Protein AF-A0A0A6S6B2-F1 (afdb_monomer)

Secondary structure (DSSP, 8-state):
---EEE-TTT--EEEGGGSEE-----------S---TTTT-SS-------------------------EE-TTS-EE-GGGEESS-EEEEEEE--TTS-HHHHHHHHHHHHHT-TTEEEEE-GGGHHHHHHHHHHHHTS-BPPPP--S-EEEEEEEEESS-EEEEEEEEE--GGGTTGGGSHHHHHHHHSS-EEEEEEEEHHHHHHHTT-----TT---GGGG-S--HHHHHHHHHHTS-HHHHTT--EEEEEESGGGGTTT-THHHHHHH-S---HHHHHHHHHHHHHTT-HHHHHHHHHHTGGGEEEEE---TTTS--GGGEETTEEEEESS----TTTTHHHHHHHT-

Solvent-accessible surface area (backbone atoms only — not comparable to full-atom values): 20416 Å² total; per-residue (Å²): 133,87,55,35,34,48,31,91,87,66,58,44,78,42,42,61,91,73,34,58,78,59,78,70,74,80,81,80,67,79,82,85,72,92,76,67,93,76,75,80,80,81,74,100,67,92,76,82,84,84,85,89,88,87,82,91,68,88,75,73,78,77,72,87,71,85,64,60,37,34,41,95,85,75,44,79,40,58,82,58,32,53,50,93,52,60,71,33,31,42,35,44,41,45,42,61,89,20,40,58,70,57,48,52,46,52,20,55,53,56,45,56,69,40,92,67,35,41,72,45,75,44,62,75,46,49,72,60,51,52,56,50,41,39,34,32,66,71,65,20,26,70,60,79,77,58,85,54,80,44,69,37,44,34,28,50,45,38,93,87,51,89,48,51,27,37,34,40,36,44,50,22,33,79,46,56,75,67,43,68,44,63,73,61,40,50,49,72,59,64,50,62,46,35,40,36,40,28,36,40,26,59,55,41,31,48,60,62,73,41,83,74,68,31,59,84,55,85,61,73,82,75,66,71,87,60,61,73,48,60,57,52,51,59,54,59,74,72,46,62,81,82,61,54,83,76,27,40,39,33,39,32,30,27,26,29,55,72,41,26,89,88,40,54,65,44,56,58,48,21,73,42,85,84,71,52,72,66,57,50,51,52,51,51,50,53,40,38,68,39,70,39,42,66,43,52,55,48,44,52,74,74,37,46,95,34,49,50,81,46,28,18,38,19,47,67,68,40,35,42,73,87,39,30,30,91,92,42,66,59,23,41,73,55,70,59,68,47,45,30,49,46,49,60,57,30,62,74,69,74,101

Nearest PDB structures (foldseek):
  4cz2-assembly2_C  TM=7.327E-01  e=1.124E-03  Homo sapiens
  5we4-assembly1_z  TM=6.043E-01  e=1.967E-04  Escherichia coli
  4cz2-assembly4_B  TM=7.148E-01  e=1.268E-03  Homo sapiens
  3e5h-assembly1_A  TM=6.269E-01  e=5.804E-04  Homo sapiens
  7eey-assembly1_A-2  TM=3.008E-01  e=1.944E+00  Schizosaccharomyces pombe 972h-

Radius of gyration: 22.87 Å; Cα contacts (8 Å, |Δi|>4): 553; chains: 1; bounding box: 78×44×58 Å

Organism: NCBI:txid1003181

Sequence (351 aa):
MNDKYLCLNCWRISKVDDLFSVAQKPYWREPPGRQRLGDLYHDNEWRQILFGLAPRAPYQLAIQDSRNVECQCGKPMPPCAKLPNKLLAIRLIGPKNSGKTLFLITMLDSFNKLEEMALRRICNTNQHFDKFSSVLLRDRRRPAPTMTGESYVWEIMDAQRTHPVLAFHDIGGQIWEQMRHPKNLTNYLALPGHLILVLDGARIAHDLNLASQDAWDANPEERNNIDDLSILEHITENWEKADYNKTKLALVITKADILWNEYPLLQEVCASLSKTDEKQEDLKKLMRQSGRNALIIFAEQRFRDTYEIFATSSLGFCPEENDVNTDDPDKLERQPNPEGTLLPLQWLLNI

Mean predicted aligned error: 12.38 Å

InterPro domains:
  IPR027417 P-loop containing nucleoside triphosphate hydrolase [SSF52540] (87-273)

pLDDT: mean 72.43, std 19.69, range [20.52, 96.31]

Foldseek 3Di:
DFWWFADPVLRDIDTPVRWDQPPPPDPPPDDPDDDDPPPPPDDDDDDDDDDDDDDDDDPPPPDCPVGQTADPVRHTTDPLRTFPAAEAEEEEAEAALLCSLVLVLQLQVVQCPPPFKHWAFGPPLCVVNVVQSCCCFPVVFAGDFDPAWRKGWTFIDGPPDGAHIYIYIDDGNVCLVVPLPLVNLCSVQVGQYAYEYRGELVLLCVLLVADAAFLVPPDPPVRPDDDSQVSVCSNVVSHDPVRQQLYAYEYEHEQNVSCCVVPVLLVVLLADLDDDPVSQVVVLVSCVSSVNVVVVVCCCVRHNVRYTYGYKHCQSSGDHPQQADPVGSRGGPDRRNITNSNSVVCVRRVD

Structure (mmCIF, N/CA/C/O backbone):
data_AF-A0A0A6S6B2-F1
#
_entry.id   AF-A0A0A6S6B2-F1
#
loop_
_atom_site.group_PDB
_atom_site.id
_atom_site.type_symbol
_atom_site.label_atom_id
_atom_site.label_alt_id
_atom_site.label_comp_id
_atom_site.label_asym_id
_atom_site.label_entity_id
_atom_site.label_seq_id
_atom_site.pdbx_PDB_ins_code
_atom_site.Cartn_x
_atom_site.Cartn_y
_atom_site.Cartn_z
_atom_site.occupancy
_atom_site.B_iso_or_equiv
_atom_site.auth_seq_id
_atom_site.auth_comp_id
_atom_site.auth_asym_id
_atom_site.auth_atom_id
_atom_site.pdbx_PDB_model_num
ATOM 1 N N . MET A 1 1 ? -21.586 -4.960 30.684 1.00 48.75 1 MET A N 1
ATOM 2 C CA . MET A 1 1 ? -20.871 -5.220 29.415 1.00 48.75 1 MET A CA 1
ATOM 3 C C . MET A 1 1 ? -20.787 -3.896 28.677 1.00 48.75 1 MET A C 1
ATOM 5 O O . MET A 1 1 ? -21.829 -3.293 28.469 1.00 48.75 1 MET A O 1
ATOM 9 N N . ASN A 1 2 ? -19.584 -3.413 28.356 1.00 59.41 2 ASN A N 1
ATOM 10 C CA . ASN A 1 2 ? -19.399 -2.137 27.652 1.00 59.41 2 ASN A CA 1
ATOM 11 C C . ASN A 1 2 ? -19.395 -2.391 26.146 1.00 59.41 2 ASN A C 1
ATOM 13 O O . ASN A 1 2 ? -18.326 -2.451 25.535 1.00 59.41 2 ASN A O 1
ATOM 17 N N . ASP A 1 3 ? -20.578 -2.587 25.567 1.00 68.38 3 ASP A N 1
ATOM 18 C CA . ASP A 1 3 ? -20.691 -2.732 24.118 1.00 68.38 3 ASP A CA 1
ATOM 19 C C . ASP A 1 3 ? -20.201 -1.447 23.431 1.00 68.38 3 ASP A C 1
ATOM 21 O O . ASP A 1 3 ? -20.485 -0.328 23.874 1.00 68.38 3 ASP A O 1
ATOM 25 N N . LYS A 1 4 ? -19.429 -1.618 22.357 1.00 73.25 4 LYS A N 1
ATOM 26 C CA . LYS A 1 4 ? -18.900 -0.531 21.529 1.00 73.25 4 LYS A CA 1
ATOM 27 C C . LYS A 1 4 ? -19.516 -0.611 20.143 1.00 73.25 4 LYS A C 1
ATOM 29 O O . LYS A 1 4 ? -19.643 -1.705 19.600 1.00 73.25 4 LYS A O 1
ATOM 34 N N . TYR A 1 5 ? -19.837 0.537 19.566 1.00 74.69 5 TYR A N 1
ATOM 35 C CA . TYR A 1 5 ? -20.418 0.648 18.231 1.00 74.69 5 TYR A CA 1
ATOM 36 C C . TYR A 1 5 ? -19.574 1.580 17.367 1.00 74.69 5 TYR A C 1
ATOM 38 O O . TYR A 1 5 ? -19.119 2.615 17.854 1.00 74.69 5 TYR A O 1
ATOM 46 N N . LEU A 1 6 ? -19.371 1.221 16.099 1.00 74.69 6 LEU A N 1
ATOM 47 C CA . LEU A 1 6 ? -18.718 2.073 15.105 1.00 74.69 6 LEU A CA 1
ATOM 48 C C . LEU A 1 6 ? -19.764 2.778 14.239 1.00 74.69 6 LEU A C 1
ATOM 50 O O . LEU A 1 6 ? -20.513 2.134 13.507 1.00 74.69 6 LEU A O 1
ATOM 54 N N . CYS A 1 7 ? -19.782 4.108 14.251 1.00 74.31 7 CYS A N 1
ATOM 55 C CA . CYS A 1 7 ? -20.610 4.849 13.309 1.00 74.31 7 CYS A CA 1
ATOM 56 C C . CYS A 1 7 ? -19.930 4.925 11.940 1.00 74.31 7 CYS A C 1
ATOM 58 O O . CYS A 1 7 ? -18.959 5.653 11.782 1.00 74.31 7 CYS A O 1
ATOM 60 N N . LEU A 1 8 ? -20.479 4.261 10.923 1.00 69.94 8 LEU A N 1
ATOM 61 C CA . LEU A 1 8 ? -19.921 4.278 9.559 1.00 69.94 8 LEU A CA 1
ATOM 62 C C . LEU A 1 8 ? -20.036 5.641 8.848 1.00 69.94 8 LEU A C 1
ATOM 64 O O . LEU A 1 8 ? -19.445 5.832 7.794 1.00 69.94 8 LEU A O 1
ATOM 68 N N . ASN A 1 9 ? -20.793 6.592 9.409 1.00 69.31 9 ASN A N 1
ATOM 69 C CA . ASN A 1 9 ? -20.924 7.939 8.840 1.00 69.31 9 ASN A CA 1
ATOM 70 C C . ASN A 1 9 ? -19.834 8.899 9.331 1.00 69.31 9 ASN A C 1
ATOM 72 O O . ASN A 1 9 ? -19.418 9.783 8.594 1.00 69.31 9 ASN A O 1
ATOM 76 N N . CYS A 1 10 ? -19.408 8.775 10.591 1.00 66.50 10 CYS A N 1
ATOM 77 C CA . CYS A 1 10 ? -18.448 9.702 11.200 1.00 66.50 10 CYS A CA 1
ATOM 78 C C . CYS A 1 10 ? -17.222 9.011 11.807 1.00 66.50 10 CYS A C 1
ATOM 80 O O . CYS A 1 10 ? -16.384 9.683 12.401 1.00 66.50 10 CYS A O 1
ATOM 82 N N . TRP A 1 11 ? -17.137 7.684 11.686 1.00 67.31 11 TRP A N 1
ATOM 83 C CA . TRP A 1 11 ? -16.039 6.823 12.131 1.00 67.31 11 TRP A CA 1
ATOM 84 C C . TRP A 1 11 ? -15.693 6.926 13.621 1.00 67.31 11 TRP A C 1
ATOM 86 O O . TRP A 1 11 ? -14.612 6.538 14.057 1.00 67.31 11 TRP A O 1
ATOM 96 N N . ARG A 1 12 ? -16.644 7.403 14.433 1.00 70.25 12 ARG A N 1
ATOM 97 C CA . ARG A 1 12 ? -16.516 7.456 15.892 1.00 70.25 12 ARG A CA 1
ATOM 98 C C . ARG A 1 12 ? -16.941 6.140 16.524 1.00 70.25 12 ARG A C 1
ATOM 100 O O . ARG A 1 12 ? -17.954 5.553 16.137 1.00 70.25 12 ARG A O 1
ATOM 107 N N . ILE A 1 13 ? -16.185 5.729 17.540 1.00 67.81 13 ILE A N 1
ATOM 108 C CA . ILE A 1 13 ? -16.570 4.646 18.442 1.00 67.81 13 ILE A CA 1
ATOM 109 C C . ILE A 1 13 ? -17.400 5.245 19.576 1.00 67.81 13 ILE A C 1
ATOM 111 O O . ILE A 1 13 ? -16.926 6.128 20.288 1.00 67.81 13 ILE A O 1
ATOM 115 N N . SER A 1 14 ? -18.611 4.738 19.771 1.00 65.69 14 SER A N 1
ATOM 116 C CA . SER A 1 14 ? -19.484 5.113 20.885 1.00 65.69 14 SER A CA 1
ATOM 117 C C . SER A 1 14 ? -19.662 3.931 21.836 1.00 65.69 14 SER A C 1
ATOM 119 O O . SER A 1 14 ? -19.825 2.792 21.389 1.00 65.69 14 SER A O 1
ATOM 121 N N . LYS A 1 15 ? -19.611 4.180 23.149 1.00 60.09 15 LYS A N 1
ATOM 122 C CA . LYS A 1 15 ? -19.990 3.190 24.171 1.00 60.09 15 LYS A CA 1
ATOM 123 C C . LYS A 1 15 ? -21.477 3.323 24.471 1.00 60.09 15 LYS A C 1
ATOM 125 O O . LYS A 1 15 ? -22.012 4.407 24.308 1.00 60.09 15 LYS A O 1
ATOM 130 N N . VAL A 1 16 ? -22.135 2.263 24.946 1.00 58.03 16 VAL A N 1
ATOM 131 C CA . VAL A 1 16 ? -23.572 2.304 25.315 1.00 58.03 16 VAL A CA 1
ATOM 132 C C . VAL A 1 16 ? -23.924 3.474 26.241 1.00 58.03 16 VAL A C 1
ATOM 134 O O . VAL A 1 16 ? -24.988 4.056 26.077 1.00 58.03 16 VAL A O 1
ATOM 137 N N . ASP A 1 17 ? -23.021 3.877 27.136 1.00 53.00 17 ASP A N 1
ATOM 138 C CA . ASP A 1 17 ? -23.241 5.016 28.041 1.00 53.00 17 ASP A CA 1
ATOM 139 C C . ASP A 1 17 ? -23.201 6.387 27.326 1.00 53.00 17 ASP A C 1
ATOM 141 O O . ASP A 1 17 ? -23.775 7.355 27.816 1.00 53.00 17 ASP A O 1
ATOM 145 N N . ASP A 1 18 ? -22.567 6.464 26.148 1.00 45.38 18 ASP A N 1
ATOM 146 C CA . ASP A 1 18 ? -22.507 7.651 25.277 1.00 45.38 18 ASP A CA 1
ATOM 147 C C . ASP A 1 18 ? -23.668 7.695 24.262 1.00 45.38 18 ASP A C 1
ATOM 149 O O . ASP A 1 18 ? -23.734 8.599 23.422 1.00 45.38 18 ASP A O 1
ATOM 153 N N . LEU A 1 19 ? -24.541 6.681 24.275 1.00 49.94 19 LEU A N 1
ATOM 154 C CA . LEU A 1 19 ? -25.605 6.482 23.297 1.00 49.94 19 LEU A CA 1
ATOM 155 C C . LEU A 1 19 ? -26.945 6.891 23.893 1.00 49.94 19 LEU A C 1
ATOM 157 O O . LEU A 1 19 ? -27.345 6.435 24.963 1.00 49.94 19 LEU A O 1
ATOM 161 N N . PHE A 1 20 ? -27.687 7.723 23.167 1.00 44.94 20 PHE A N 1
ATOM 162 C CA . PHE A 1 20 ? -29.057 8.031 23.544 1.00 44.94 20 PHE A CA 1
ATOM 163 C C . PHE A 1 20 ? -29.924 6.795 23.302 1.00 44.94 20 PHE A C 1
ATOM 165 O O . PHE A 1 20 ? -30.129 6.379 22.163 1.00 44.94 20 PHE A O 1
ATOM 172 N N . SER A 1 21 ? -30.471 6.206 24.368 1.00 40.41 21 SER A N 1
ATOM 173 C CA . SER A 1 21 ? -31.586 5.277 24.222 1.00 40.41 21 SER A CA 1
ATOM 174 C C . SER A 1 21 ? -32.840 6.092 23.917 1.00 40.41 21 SER A C 1
ATOM 176 O O . SER A 1 21 ? -33.527 6.557 24.830 1.00 40.41 21 SER A O 1
ATOM 178 N N . VAL A 1 22 ? -33.167 6.274 22.640 1.00 38.31 22 VAL A N 1
ATOM 179 C CA . VAL A 1 22 ? -34.524 6.692 22.291 1.00 38.31 22 VAL A CA 1
ATOM 180 C C . VAL A 1 22 ? -35.401 5.462 22.478 1.00 38.31 22 VAL A C 1
ATOM 182 O O . VAL A 1 22 ? -35.497 4.602 21.603 1.00 38.31 22 VAL A O 1
ATOM 185 N N . ALA A 1 23 ? -36.018 5.342 23.654 1.00 32.72 23 ALA A N 1
ATOM 186 C CA . ALA A 1 23 ? -37.147 4.445 23.828 1.00 32.72 23 ALA A CA 1
ATOM 187 C C . ALA A 1 23 ? -38.261 4.952 22.904 1.00 32.72 23 ALA A C 1
ATOM 189 O O . ALA A 1 23 ? -39.043 5.830 23.273 1.00 32.72 23 ALA A O 1
ATOM 190 N N . GLN A 1 24 ? -38.315 4.451 21.668 1.00 35.03 24 GLN A N 1
ATOM 191 C CA . GLN A 1 24 ? -39.508 4.630 20.860 1.00 35.03 24 GLN A CA 1
ATOM 192 C C . GLN A 1 24 ? -40.644 3.947 21.618 1.00 35.03 24 GLN A C 1
ATOM 194 O O . GLN A 1 24 ? -40.657 2.726 21.778 1.00 35.03 24 GLN A O 1
ATOM 199 N N . LYS A 1 25 ? -41.610 4.742 22.100 1.00 28.39 25 LYS A N 1
ATOM 200 C CA . LYS A 1 25 ? -42.949 4.216 22.378 1.00 28.39 25 LYS A CA 1
ATOM 201 C C . LYS A 1 25 ? -43.365 3.423 21.137 1.00 28.39 25 LYS A C 1
ATOM 203 O O . LYS A 1 25 ? -43.215 3.951 20.032 1.00 28.39 25 LYS A O 1
ATOM 208 N N . PRO A 1 26 ? -43.847 2.183 21.287 1.00 29.12 26 PRO A N 1
ATOM 209 C CA . PRO A 1 26 ? -44.138 1.361 20.132 1.00 29.12 26 PRO A CA 1
ATOM 210 C C . PRO A 1 26 ? -45.242 2.047 19.327 1.00 29.12 26 PRO A C 1
ATOM 212 O O . PRO A 1 26 ? -46.351 2.254 19.821 1.00 29.12 26 PRO A O 1
ATOM 215 N N . TYR A 1 27 ? -44.930 2.431 18.090 1.00 33.62 27 TYR A N 1
ATOM 216 C CA . TYR A 1 27 ? -45.925 2.853 17.112 1.00 33.62 27 TYR A CA 1
ATOM 217 C C . TYR A 1 27 ? -46.666 1.599 16.627 1.00 33.62 27 TYR A C 1
ATOM 219 O O . TYR A 1 27 ? -46.498 1.149 15.500 1.00 33.62 27 TYR A O 1
ATOM 227 N N . TRP A 1 28 ? -47.502 1.011 17.486 1.00 33.62 28 TRP A N 1
ATOM 228 C CA . TRP A 1 28 ? -48.592 0.166 17.010 1.00 33.62 28 TRP A CA 1
ATOM 229 C C . TRP A 1 28 ? -49.668 1.101 16.459 1.00 33.62 28 TRP A C 1
ATOM 231 O O . TRP A 1 28 ? -50.573 1.532 17.169 1.00 33.62 28 TRP A O 1
ATOM 241 N N . ARG A 1 29 ? -49.546 1.462 15.182 1.00 31.52 29 ARG A N 1
ATOM 242 C CA . ARG A 1 29 ? -50.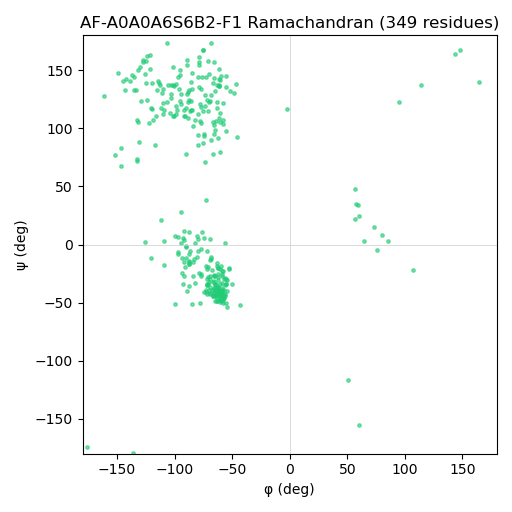738 1.669 14.362 1.00 31.52 29 ARG A CA 1
ATOM 243 C C . ARG A 1 29 ? -50.894 0.407 13.536 1.00 31.52 29 ARG A C 1
ATOM 245 O O . ARG A 1 29 ? -50.052 0.115 12.691 1.00 31.52 29 ARG A O 1
ATOM 252 N N . GLU A 1 30 ? -51.935 -0.356 13.848 1.00 32.53 30 GLU A N 1
ATOM 253 C CA . GLU A 1 30 ? -52.429 -1.424 12.984 1.00 32.53 30 GLU A CA 1
ATOM 254 C C . GLU A 1 30 ? -52.540 -0.900 11.540 1.00 32.53 30 GLU A C 1
ATOM 256 O O . GLU A 1 30 ? -52.979 0.240 11.346 1.00 32.53 30 GLU A O 1
ATOM 261 N N . PRO A 1 31 ? -52.149 -1.680 10.518 1.00 32.06 31 PRO A N 1
ATOM 262 C CA . PRO A 1 31 ? -52.357 -1.268 9.141 1.00 32.06 31 PRO A CA 1
ATOM 263 C C . PRO A 1 31 ? -53.865 -1.299 8.846 1.00 32.06 31 PRO A C 1
ATOM 265 O O . PRO A 1 31 ? -54.490 -2.355 8.990 1.00 32.06 31 PRO A O 1
ATOM 268 N N . PRO A 1 32 ? -54.485 -0.188 8.410 1.00 31.20 32 PRO A N 1
ATOM 269 C CA . PRO A 1 32 ? -55.835 -0.258 7.895 1.00 31.20 32 PRO A CA 1
ATOM 270 C C . PRO A 1 32 ? -55.779 -0.870 6.490 1.00 31.20 32 PRO A C 1
ATOM 272 O O . PRO A 1 32 ? -55.250 -0.274 5.559 1.00 31.20 32 PRO A O 1
ATOM 275 N N . GLY A 1 33 ? -56.370 -2.054 6.342 1.00 30.61 33 GLY A N 1
ATOM 276 C CA . GLY A 1 33 ? -56.847 -2.552 5.052 1.00 30.61 33 GLY A CA 1
ATOM 277 C C . GLY A 1 33 ? -55.887 -3.459 4.278 1.00 30.61 33 GLY A C 1
ATOM 278 O O . GLY A 1 33 ? -54.783 -3.091 3.898 1.00 30.61 33 GLY A O 1
ATOM 279 N N . ARG A 1 34 ? -56.376 -4.665 3.971 1.00 40.22 34 ARG A N 1
ATOM 280 C CA . ARG A 1 34 ? -55.814 -5.581 2.971 1.00 40.22 34 ARG A CA 1
ATOM 281 C C . ARG A 1 34 ? -55.769 -4.895 1.596 1.00 40.22 34 ARG A C 1
ATOM 283 O O . ARG A 1 34 ? -56.795 -4.842 0.923 1.00 40.22 34 ARG A O 1
ATOM 290 N N . GLN A 1 35 ? -54.598 -4.452 1.149 1.00 32.91 35 GLN A N 1
ATOM 291 C CA . GLN A 1 35 ? -54.323 -4.253 -0.277 1.00 32.91 35 GLN A CA 1
ATOM 292 C C . GLN A 1 35 ? -53.787 -5.561 -0.869 1.00 32.91 35 GLN A C 1
ATOM 294 O O . GLN A 1 35 ? -52.944 -6.236 -0.277 1.00 32.91 35 GLN A O 1
ATOM 299 N N . ARG A 1 36 ? -54.359 -5.976 -2.004 1.00 35.31 36 ARG A N 1
ATOM 300 C CA . ARG A 1 36 ? -53.978 -7.202 -2.715 1.00 35.31 36 ARG A CA 1
ATOM 301 C C . ARG A 1 36 ? -52.625 -6.971 -3.392 1.00 35.31 36 ARG A C 1
ATOM 303 O O . ARG A 1 36 ? -52.384 -5.901 -3.931 1.00 35.31 36 ARG A O 1
ATOM 310 N N . LEU A 1 37 ? -51.786 -8.006 -3.432 1.00 29.39 37 LEU A N 1
ATOM 311 C CA . LEU A 1 37 ? -50.453 -8.031 -4.060 1.00 29.39 37 LEU A CA 1
ATOM 312 C C . LEU A 1 37 ? -50.402 -7.643 -5.564 1.00 29.39 37 LEU A C 1
ATOM 314 O O . LEU A 1 37 ? -49.328 -7.683 -6.151 1.00 29.39 37 LEU A O 1
ATOM 318 N N . GLY A 1 38 ? -51.528 -7.287 -6.193 1.00 31.81 38 GLY A N 1
ATOM 319 C CA . GLY A 1 38 ? -51.616 -6.911 -7.608 1.00 31.81 38 GLY A CA 1
ATOM 320 C C . GLY A 1 38 ? -51.367 -5.429 -7.913 1.00 31.81 38 GLY A C 1
ATOM 321 O O . GLY A 1 38 ? -51.095 -5.110 -9.064 1.00 31.81 38 GLY A O 1
ATOM 322 N N . ASP A 1 39 ? -51.396 -4.539 -6.915 1.00 31.92 39 ASP A N 1
ATOM 323 C CA . ASP A 1 39 ? -51.337 -3.082 -7.147 1.00 31.92 39 ASP A CA 1
ATOM 324 C C . ASP A 1 39 ? -49.905 -2.495 -7.097 1.00 31.92 39 ASP A C 1
ATOM 326 O O . ASP A 1 39 ? -49.721 -1.287 -7.195 1.00 31.92 39 ASP A O 1
ATOM 330 N N . LEU A 1 40 ? -48.869 -3.335 -6.973 1.00 33.22 40 LEU A N 1
ATOM 331 C CA . LEU A 1 40 ? -47.451 -2.924 -6.938 1.00 33.22 40 LEU A CA 1
ATOM 332 C C . LEU A 1 40 ? -46.765 -2.915 -8.323 1.00 33.22 40 LEU A C 1
ATOM 334 O O . LEU A 1 40 ? -45.543 -2.822 -8.393 1.00 33.22 40 LEU A O 1
ATOM 338 N N . TYR A 1 41 ? -47.520 -3.028 -9.422 1.00 32.34 41 TYR A N 1
ATOM 339 C CA . TYR A 1 41 ? -46.962 -3.211 -10.774 1.00 32.34 41 TYR A CA 1
ATOM 340 C C . TYR A 1 41 ? -46.884 -1.960 -11.661 1.00 32.34 41 TYR A C 1
ATOM 342 O O . TYR A 1 41 ? -46.491 -2.066 -12.822 1.00 32.34 41 TYR A O 1
ATOM 350 N N . HIS A 1 42 ? -47.174 -0.772 -11.135 1.00 30.91 42 HIS A N 1
ATOM 351 C CA . HIS A 1 42 ? -47.006 0.476 -11.879 1.00 30.91 42 HIS A CA 1
ATOM 352 C C . HIS A 1 42 ? -46.244 1.495 -11.037 1.00 30.91 42 HIS A C 1
ATOM 354 O O . HIS A 1 42 ? -46.840 2.212 -10.248 1.00 30.91 42 HIS A O 1
ATOM 360 N N . ASP A 1 43 ? -44.913 1.457 -11.137 1.00 30.42 43 ASP A N 1
ATOM 361 C CA . ASP A 1 43 ? -44.034 2.619 -11.341 1.00 30.42 43 ASP A CA 1
ATOM 362 C C . ASP A 1 43 ? -42.570 2.253 -11.029 1.00 30.42 43 ASP A C 1
ATOM 364 O O . ASP A 1 43 ? -42.254 1.471 -10.134 1.00 30.42 43 ASP A O 1
ATOM 368 N N . ASN A 1 44 ? -41.671 2.776 -11.861 1.00 33.31 44 ASN A N 1
ATOM 369 C CA . ASN A 1 44 ? -40.268 2.388 -12.018 1.00 33.31 44 ASN A CA 1
ATOM 370 C C . ASN A 1 44 ? -39.361 2.677 -10.800 1.00 33.31 44 ASN A C 1
ATOM 372 O O . ASN A 1 44 ? -38.522 3.574 -10.860 1.00 33.31 44 ASN A O 1
ATOM 376 N N . GLU A 1 45 ? -39.409 1.855 -9.751 1.00 27.22 45 GLU A N 1
ATOM 377 C CA . GLU A 1 45 ? -38.324 1.773 -8.759 1.00 27.22 45 GLU A CA 1
ATOM 378 C C . GLU A 1 45 ? -37.951 0.317 -8.456 1.00 27.22 45 GLU A C 1
ATOM 380 O O . GLU A 1 45 ? -38.655 -0.423 -7.767 1.00 27.22 45 GLU A O 1
ATOM 385 N N . TRP A 1 46 ? -36.792 -0.106 -8.961 1.00 25.03 46 TRP A N 1
ATOM 386 C CA . TRP A 1 46 ? -36.216 -1.417 -8.681 1.00 25.03 46 TRP A CA 1
ATOM 387 C C . TRP A 1 46 ? -35.768 -1.512 -7.215 1.00 25.03 46 TRP A C 1
ATOM 389 O O . TRP A 1 46 ? -34.618 -1.240 -6.876 1.00 25.03 46 TRP A O 1
ATOM 399 N N . ARG A 1 47 ? -36.663 -1.960 -6.329 1.00 25.14 47 ARG A N 1
ATOM 400 C CA . ARG A 1 47 ? -36.280 -2.561 -5.045 1.00 25.14 47 ARG A CA 1
ATOM 401 C C . ARG A 1 47 ? -35.972 -4.038 -5.267 1.00 25.14 47 ARG A C 1
ATOM 403 O O . ARG A 1 47 ? -36.880 -4.859 -5.351 1.00 25.14 47 ARG A O 1
ATOM 410 N N . GLN A 1 48 ? -34.691 -4.394 -5.331 1.00 25.16 48 GLN A N 1
ATOM 411 C CA . GLN A 1 48 ? -34.291 -5.796 -5.231 1.00 25.16 48 GLN A CA 1
ATOM 412 C C . GLN A 1 48 ? -34.333 -6.258 -3.772 1.00 25.16 48 GLN A C 1
ATOM 414 O O . GLN A 1 48 ? -33.474 -5.934 -2.954 1.00 25.16 48 GLN A O 1
ATOM 419 N N . ILE A 1 49 ? -35.357 -7.057 -3.481 1.00 27.62 49 ILE A N 1
ATOM 420 C CA . ILE A 1 49 ? -35.320 -8.125 -2.484 1.00 27.62 49 ILE A CA 1
ATOM 421 C C . ILE A 1 49 ? -34.445 -9.239 -3.074 1.00 27.62 49 ILE A C 1
ATOM 423 O O . ILE A 1 49 ? -34.751 -9.735 -4.155 1.00 27.62 49 ILE A O 1
ATOM 427 N N . LEU A 1 50 ? -33.397 -9.665 -2.365 1.00 23.30 50 LEU A N 1
ATOM 428 C CA . LEU A 1 50 ? -32.687 -10.912 -2.660 1.00 23.30 50 LEU A CA 1
ATOM 429 C C . LEU A 1 50 ? -32.501 -11.717 -1.369 1.00 23.30 50 LEU A C 1
ATOM 431 O O . LEU A 1 50 ? -31.674 -11.393 -0.520 1.00 23.30 50 LEU A O 1
ATOM 435 N N . PHE A 1 51 ? -33.298 -12.780 -1.250 1.00 26.00 51 PHE A N 1
ATOM 436 C CA . PHE A 1 51 ? -33.001 -13.964 -0.447 1.00 26.00 51 PHE A CA 1
ATOM 437 C C . PHE A 1 51 ? -32.504 -15.078 -1.388 1.00 26.00 51 PHE A C 1
ATOM 439 O O . PHE A 1 51 ? -33.139 -15.328 -2.411 1.00 26.00 51 PHE A O 1
ATOM 446 N N . GLY A 1 52 ? -31.439 -15.785 -0.980 1.00 20.52 52 GLY A N 1
ATOM 447 C CA . GLY A 1 52 ? -30.991 -17.092 -1.509 1.00 20.52 52 GLY A CA 1
ATOM 448 C C . GLY A 1 52 ? -29.635 -17.058 -2.238 1.00 20.52 52 GLY A C 1
ATOM 449 O O . GLY A 1 52 ? -29.406 -16.133 -3.002 1.00 20.52 52 GLY A O 1
ATOM 450 N N . LEU A 1 53 ? -28.669 -17.984 -2.101 1.00 23.00 53 LEU A N 1
ATOM 451 C CA . LEU A 1 53 ? -28.487 -19.299 -1.437 1.00 23.00 53 LEU A CA 1
ATOM 452 C C . LEU A 1 53 ? -26.943 -19.528 -1.348 1.00 23.00 53 LEU A C 1
ATOM 454 O O . LEU A 1 53 ? -26.278 -19.295 -2.349 1.00 23.00 53 LEU A O 1
ATOM 458 N N . ALA A 1 54 ? -26.294 -19.837 -0.208 1.00 23.23 54 ALA A N 1
ATOM 459 C CA . ALA A 1 54 ? -25.848 -21.175 0.273 1.00 23.23 54 ALA A CA 1
ATOM 460 C C . ALA A 1 54 ? -24.531 -21.018 1.109 1.00 23.23 54 ALA A C 1
ATOM 462 O O . ALA A 1 54 ? -23.878 -19.991 0.939 1.00 23.23 54 ALA A O 1
ATOM 463 N N . PRO A 1 55 ? -24.026 -22.010 1.885 1.00 31.42 55 PRO A N 1
ATOM 464 C CA . PRO A 1 55 ? -24.656 -22.977 2.782 1.00 31.42 55 PRO A CA 1
ATOM 465 C C . PRO A 1 55 ? -24.419 -22.640 4.282 1.00 31.42 55 PRO A C 1
ATOM 467 O O . PRO A 1 55 ? -23.707 -21.718 4.662 1.00 31.42 55 PRO A O 1
ATOM 470 N N . ARG A 1 56 ? -25.086 -23.413 5.141 1.00 29.67 56 ARG A N 1
ATOM 471 C CA . ARG A 1 56 ? -25.282 -23.244 6.589 1.00 29.67 56 ARG A CA 1
ATOM 472 C C . ARG A 1 56 ? -23.983 -23.174 7.417 1.00 29.67 56 ARG A C 1
ATOM 474 O O . ARG A 1 56 ? -23.419 -24.209 7.750 1.00 29.67 56 ARG A O 1
ATOM 481 N N . ALA A 1 57 ? -23.636 -21.986 7.904 1.00 24.50 57 ALA A N 1
ATOM 482 C CA . ALA A 1 57 ? -23.126 -21.833 9.267 1.00 24.50 57 ALA A CA 1
ATOM 483 C C . ALA A 1 57 ? -24.304 -21.366 10.141 1.00 24.50 57 ALA A C 1
ATOM 485 O O . ALA A 1 57 ? -25.110 -20.558 9.666 1.00 24.50 57 ALA A O 1
ATOM 486 N N . PRO A 1 58 ? -24.493 -21.889 11.366 1.00 29.20 58 PRO A N 1
ATOM 487 C CA . PRO A 1 58 ? -25.625 -21.501 12.189 1.00 29.20 58 PRO A CA 1
ATOM 488 C C . PRO A 1 58 ? -25.492 -20.015 12.521 1.00 29.20 58 PRO A C 1
ATOM 490 O O . PRO A 1 58 ? -24.661 -19.613 13.332 1.00 29.20 58 PRO A O 1
ATOM 493 N N . TYR A 1 59 ? -26.331 -19.200 11.881 1.00 29.33 59 TYR A N 1
ATOM 494 C CA . TYR A 1 59 ? -26.689 -17.884 12.375 1.00 29.33 59 TYR A CA 1
ATOM 495 C C . TYR A 1 59 ? -27.222 -18.091 13.791 1.00 29.33 59 TYR A C 1
ATOM 497 O O . TYR A 1 59 ? -28.382 -18.456 13.985 1.00 29.33 59 TYR A O 1
ATOM 505 N N . GLN A 1 60 ? -26.376 -17.879 14.798 1.00 26.55 60 GLN A N 1
ATOM 506 C CA . GLN A 1 60 ? -26.892 -17.493 16.094 1.00 26.55 60 GLN A CA 1
ATOM 507 C C . GLN A 1 60 ? -27.619 -16.175 15.859 1.00 26.55 60 GLN A C 1
ATOM 509 O O . GLN A 1 60 ? -27.005 -15.139 15.609 1.00 26.55 60 GLN A O 1
ATOM 514 N N . LEU A 1 61 ? -28.948 -16.273 15.859 1.00 29.78 61 LEU A N 1
ATOM 515 C CA . LEU A 1 61 ? -29.879 -15.182 16.082 1.00 29.78 61 LEU A CA 1
ATOM 516 C C . LEU A 1 61 ? -29.374 -14.391 17.291 1.00 29.78 61 LEU A C 1
ATOM 518 O O . LEU A 1 61 ? -29.656 -14.730 18.440 1.00 29.78 61 LEU A O 1
ATOM 522 N N . ALA A 1 62 ? -28.574 -13.361 17.028 1.00 29.62 62 ALA A N 1
ATOM 523 C CA . ALA A 1 62 ? -28.238 -12.366 18.017 1.00 29.62 62 ALA A CA 1
ATOM 524 C C . ALA A 1 62 ? -29.546 -11.642 18.340 1.00 29.62 62 ALA A C 1
ATOM 526 O O . ALA A 1 62 ? -30.075 -10.890 17.524 1.00 29.62 62 ALA A O 1
ATOM 527 N N . ILE A 1 63 ? -30.099 -12.018 19.490 1.00 31.48 63 ILE A N 1
ATOM 528 C CA . ILE A 1 63 ? -31.050 -11.307 20.343 1.00 31.48 63 ILE A CA 1
ATOM 529 C C . ILE A 1 63 ? -31.379 -9.911 19.792 1.00 31.48 63 ILE A C 1
ATOM 531 O O . ILE A 1 63 ? -30.507 -9.044 19.724 1.00 31.48 63 ILE A O 1
ATOM 535 N N . GLN A 1 64 ? -32.649 -9.703 19.427 1.00 34.72 64 GLN A N 1
ATOM 536 C CA . GLN A 1 64 ? -33.235 -8.387 19.171 1.00 34.72 64 GLN A CA 1
ATOM 537 C C . GLN A 1 64 ? -33.143 -7.529 20.445 1.00 34.72 64 GLN A C 1
ATOM 539 O O . GLN A 1 64 ? -34.115 -7.387 21.180 1.00 34.72 64 GLN A O 1
ATOM 544 N N . ASP A 1 65 ? -31.982 -6.945 20.728 1.00 40.03 65 ASP A N 1
ATOM 545 C CA . ASP A 1 65 ? -31.896 -5.783 21.610 1.00 40.03 65 ASP A CA 1
ATOM 546 C C . ASP A 1 65 ? -32.293 -4.585 20.736 1.00 40.03 65 ASP A C 1
ATOM 548 O O . ASP A 1 65 ? -31.479 -3.972 20.047 1.00 40.03 65 ASP A O 1
ATOM 552 N N . SER A 1 66 ? -33.602 -4.342 20.646 1.00 42.12 66 SER A N 1
ATOM 553 C CA . SER A 1 66 ? -34.255 -3.359 19.770 1.00 42.12 66 SER A CA 1
ATOM 554 C C . SER A 1 66 ? -34.036 -1.910 20.222 1.00 42.12 66 SER A C 1
ATOM 556 O O . SER A 1 66 ? -34.951 -1.086 20.180 1.00 42.12 66 SER A O 1
ATOM 558 N N . ARG A 1 67 ? -32.840 -1.583 20.712 1.00 50.44 67 ARG A N 1
ATOM 559 C CA . ARG A 1 67 ? -32.462 -0.204 21.004 1.00 50.44 67 ARG A CA 1
ATOM 560 C C . ARG A 1 67 ? -31.957 0.397 19.704 1.00 50.44 67 ARG A C 1
ATOM 562 O O . ARG A 1 67 ? -30.953 -0.056 19.162 1.00 50.44 67 ARG A O 1
ATOM 569 N N . ASN A 1 68 ? -32.659 1.408 19.199 1.00 58.53 68 ASN A N 1
ATOM 570 C CA . ASN A 1 68 ? -32.128 2.256 18.139 1.00 58.53 68 ASN A CA 1
ATOM 571 C C . ASN A 1 68 ? -30.943 3.019 18.727 1.00 58.53 68 ASN A C 1
ATOM 573 O O . ASN A 1 68 ? -31.108 4.018 19.421 1.00 58.53 68 ASN A O 1
ATOM 577 N N . VAL A 1 69 ? -29.754 2.469 18.520 1.00 63.56 69 VAL A N 1
ATOM 578 C CA . VAL A 1 69 ? -28.504 3.073 18.945 1.00 63.56 69 VAL A CA 1
ATOM 579 C C . VAL A 1 69 ? -28.186 4.196 17.961 1.00 63.56 69 VAL A C 1
ATOM 581 O O . VAL A 1 69 ? -28.016 3.936 16.775 1.00 63.56 69 VAL A O 1
ATOM 584 N N . GLU A 1 70 ? -28.103 5.441 18.420 1.00 68.19 70 GLU A N 1
ATOM 585 C CA . GLU A 1 70 ? -27.769 6.592 17.572 1.00 68.19 70 GLU A CA 1
ATOM 586 C C . GLU A 1 70 ? -26.380 7.133 17.900 1.00 68.19 70 GLU A C 1
ATOM 588 O O . GLU A 1 70 ? -26.023 7.327 19.059 1.00 68.19 70 GLU A O 1
ATOM 593 N N . CYS A 1 71 ? -25.582 7.400 16.868 1.00 67.69 71 CYS A N 1
ATOM 594 C CA . CYS A 1 71 ? -24.314 8.094 17.041 1.00 67.69 71 CYS A CA 1
ATOM 595 C C . CYS A 1 71 ? -24.551 9.572 17.398 1.00 67.69 71 CYS A C 1
ATOM 597 O O . CYS A 1 71 ? -25.555 10.155 17.001 1.00 67.69 71 CYS A O 1
ATOM 599 N N . GLN A 1 72 ? -23.570 10.231 18.022 1.00 66.31 72 GLN A N 1
ATOM 600 C CA . GLN A 1 72 ? -23.559 11.684 18.260 1.00 66.31 72 GLN A CA 1
ATOM 601 C C . GLN A 1 72 ? -23.789 12.538 16.999 1.00 66.31 72 GLN A C 1
ATOM 603 O O . GLN A 1 72 ? -24.186 13.693 17.104 1.00 66.31 72 GLN A O 1
ATOM 608 N N . CYS A 1 73 ? -23.548 11.996 15.800 1.00 64.25 73 CYS A N 1
ATOM 609 C CA . CYS A 1 73 ? -23.886 12.665 14.541 1.00 64.25 73 CYS A CA 1
ATOM 610 C C . CYS A 1 73 ? -25.372 12.526 14.139 1.00 64.25 73 CYS A C 1
ATOM 612 O O . CYS A 1 73 ? -25.724 12.859 13.010 1.00 64.25 73 CYS A O 1
ATOM 614 N N . GLY A 1 74 ? -26.226 11.975 15.008 1.00 67.69 74 GLY A N 1
ATOM 615 C CA . GLY A 1 74 ? -27.662 11.779 14.782 1.00 67.69 74 GLY A CA 1
ATOM 616 C C . GLY A 1 74 ? -28.005 10.664 13.791 1.00 67.69 74 GLY A C 1
ATOM 617 O O . GLY A 1 74 ? -29.113 10.630 13.262 1.00 67.69 74 GLY A O 1
ATOM 618 N N . LYS A 1 75 ? -27.051 9.780 13.466 1.00 73.81 75 LYS A N 1
ATOM 619 C CA . LYS A 1 75 ? -27.272 8.669 12.527 1.00 73.81 75 LYS A CA 1
ATOM 620 C C . LYS A 1 75 ? -27.488 7.355 13.280 1.00 73.81 75 LYS A C 1
ATOM 622 O O . LYS A 1 75 ? -26.732 7.085 14.219 1.00 73.81 75 LYS A O 1
ATOM 627 N N . PRO A 1 76 ? -28.458 6.524 12.854 1.00 69.56 76 PRO A N 1
ATOM 628 C CA . PRO A 1 76 ? -28.688 5.226 13.466 1.00 69.56 76 PRO A CA 1
ATOM 629 C C . PRO A 1 76 ? -27.499 4.298 13.205 1.00 69.56 76 PRO A C 1
ATOM 631 O O . PRO A 1 76 ? -26.940 4.265 12.105 1.00 69.56 76 PRO A O 1
ATOM 634 N N . MET A 1 77 ? -27.125 3.536 14.224 1.00 68.44 77 MET A N 1
ATOM 635 C CA . MET A 1 77 ? -26.116 2.492 14.162 1.00 68.44 77 MET A CA 1
ATOM 636 C C . MET A 1 77 ? -26.817 1.134 14.137 1.00 68.44 77 MET A C 1
ATOM 638 O O . MET A 1 77 ? -27.475 0.763 15.111 1.00 68.44 77 MET A O 1
ATOM 642 N N . PRO A 1 78 ? -26.719 0.388 13.024 1.00 69.06 78 PRO A N 1
ATOM 643 C CA . PRO A 1 78 ? -27.349 -0.921 12.926 1.00 69.06 78 PRO A CA 1
ATOM 644 C C . PRO A 1 78 ? -26.703 -1.911 13.913 1.00 69.06 78 PRO A C 1
ATOM 646 O O . PRO A 1 78 ? -25.529 -1.749 14.245 1.00 69.06 78 PRO A O 1
ATOM 649 N N . PRO A 1 79 ? -27.393 -2.990 14.330 1.00 68.25 79 PRO A N 1
ATOM 650 C CA . PRO A 1 79 ? -26.825 -4.001 15.233 1.00 68.25 79 PRO A CA 1
ATOM 651 C C . PRO A 1 79 ? -25.503 -4.607 14.740 1.00 68.25 79 PRO A C 1
ATOM 653 O O . PRO A 1 79 ? -24.634 -4.939 15.542 1.00 68.25 79 PRO A O 1
ATOM 656 N N . CYS A 1 80 ? -25.313 -4.690 13.417 1.00 62.75 80 CYS A N 1
ATOM 657 C CA . CYS A 1 80 ? -24.056 -5.132 12.813 1.00 62.75 80 CYS A CA 1
ATOM 658 C C . CYS A 1 80 ? -22.866 -4.207 13.122 1.00 62.75 80 CYS A C 1
ATOM 660 O O . CYS A 1 80 ? -21.737 -4.638 12.957 1.00 62.75 80 CYS A O 1
ATOM 662 N N . ALA A 1 81 ? -23.088 -2.958 13.552 1.00 67.44 81 ALA A N 1
ATOM 663 C CA . ALA A 1 81 ? -22.037 -1.991 13.872 1.00 67.44 81 ALA A CA 1
ATOM 664 C C . ALA A 1 81 ? -21.421 -2.217 15.261 1.00 67.44 81 ALA A C 1
ATOM 666 O O . ALA A 1 81 ? -20.470 -1.524 15.638 1.00 67.44 81 ALA A O 1
ATOM 667 N N . LYS A 1 82 ? -21.973 -3.163 16.033 1.00 72.94 82 LYS A N 1
ATOM 668 C CA . LYS A 1 82 ? -21.407 -3.605 17.302 1.00 72.94 82 LYS A CA 1
ATOM 669 C C . LYS A 1 82 ? -20.037 -4.231 17.048 1.00 72.94 82 LYS A C 1
ATOM 671 O O . LYS A 1 82 ? -19.913 -5.195 16.300 1.00 72.94 82 LYS A O 1
ATOM 676 N N . LEU A 1 83 ? -19.016 -3.684 17.697 1.00 69.81 83 LEU A N 1
ATOM 677 C CA . LEU A 1 83 ? -17.643 -4.155 17.598 1.00 69.81 83 LEU A CA 1
ATOM 678 C C . LEU A 1 83 ? -17.418 -5.293 18.605 1.00 69.81 83 LEU A C 1
ATOM 680 O O . LEU A 1 83 ? -17.484 -5.042 19.813 1.00 69.81 83 LEU A O 1
ATOM 684 N N . PRO A 1 84 ? -17.138 -6.526 18.146 1.00 63.94 84 PRO A N 1
ATOM 685 C CA . PRO A 1 84 ? -16.847 -7.646 19.040 1.00 63.94 84 PRO A CA 1
ATOM 686 C C . PRO A 1 84 ? -15.481 -7.502 19.727 1.00 63.94 84 PRO A C 1
ATOM 688 O O . PRO A 1 84 ? -15.311 -7.972 20.847 1.00 63.94 84 PRO A O 1
ATOM 691 N N . ASN A 1 85 ? -14.533 -6.809 19.083 1.00 68.25 85 ASN A N 1
ATOM 692 C CA . ASN A 1 85 ? -13.140 -6.668 19.511 1.00 68.25 85 ASN A CA 1
ATOM 693 C C . ASN A 1 85 ? -12.637 -5.217 19.380 1.00 68.25 85 ASN A C 1
ATOM 695 O O . ASN A 1 85 ? -13.374 -4.304 18.996 1.00 68.25 85 ASN A O 1
ATOM 699 N N . LYS A 1 86 ? -11.364 -4.976 19.732 1.00 72.81 86 LYS A N 1
ATOM 700 C CA . LYS A 1 86 ? -10.709 -3.676 19.501 1.00 72.81 86 LYS A CA 1
ATOM 701 C C . LYS A 1 86 ? -10.660 -3.380 17.998 1.00 72.81 86 LYS A C 1
ATOM 703 O O . LYS A 1 86 ? -10.337 -4.265 17.216 1.00 72.81 86 LYS A O 1
ATOM 708 N N . LEU A 1 87 ? -10.964 -2.139 17.623 1.00 73.94 87 LEU A N 1
ATOM 709 C CA . LEU A 1 87 ? -10.845 -1.648 16.252 1.00 73.94 87 LEU A CA 1
ATOM 710 C C . LEU A 1 87 ? -9.428 -1.114 16.026 1.00 73.94 87 LEU A C 1
ATOM 712 O O . LEU A 1 87 ? -8.926 -0.348 16.852 1.00 73.94 87 LEU A O 1
ATOM 716 N N . LEU A 1 88 ? -8.817 -1.507 14.916 1.00 80.12 88 LEU A N 1
ATOM 717 C CA . LEU A 1 88 ? -7.533 -1.027 14.432 1.00 80.12 88 LEU A CA 1
ATOM 718 C C . LEU A 1 88 ? -7.728 -0.497 13.010 1.00 80.12 88 LEU A C 1
ATOM 720 O O . LEU A 1 88 ? -8.224 -1.210 12.142 1.00 80.12 88 LEU A O 1
ATOM 724 N N . ALA A 1 89 ? -7.355 0.753 12.762 1.00 83.06 89 ALA A N 1
ATOM 725 C CA . ALA A 1 89 ? -7.397 1.309 11.416 1.00 83.06 89 ALA A CA 1
ATOM 726 C C . ALA A 1 89 ? -6.113 0.969 10.643 1.00 83.06 89 ALA A C 1
ATOM 728 O O . ALA A 1 89 ? -5.014 1.163 11.156 1.00 83.06 89 ALA A O 1
ATOM 729 N N . ILE A 1 90 ? -6.238 0.514 9.400 1.00 87.25 90 ILE A N 1
ATOM 730 C CA . ILE A 1 90 ? -5.136 0.392 8.443 1.00 87.25 90 ILE A CA 1
ATOM 731 C C . ILE A 1 90 ? -5.352 1.451 7.366 1.00 87.25 90 ILE A C 1
ATOM 733 O O . ILE A 1 90 ? -6.321 1.426 6.611 1.00 87.25 90 ILE A O 1
ATOM 737 N N . ARG A 1 91 ? -4.466 2.437 7.324 1.00 87.75 91 ARG A N 1
ATOM 738 C CA . ARG A 1 91 ? -4.599 3.599 6.443 1.00 87.75 91 ARG A CA 1
ATOM 739 C C . ARG A 1 91 ? -3.748 3.404 5.205 1.00 87.75 91 ARG A C 1
ATOM 741 O O . ARG A 1 91 ? -2.524 3.425 5.319 1.00 87.75 91 ARG A O 1
ATOM 748 N N . LEU A 1 92 ? -4.385 3.240 4.050 1.00 88.62 92 LEU A N 1
ATOM 749 C CA . LEU A 1 92 ? -3.687 3.197 2.771 1.00 88.62 92 LEU A CA 1
ATOM 750 C C . LEU A 1 92 ? -3.515 4.624 2.264 1.00 88.62 92 LEU A C 1
ATOM 752 O O . LEU A 1 92 ? -4.478 5.330 1.966 1.00 88.62 92 LEU A O 1
ATOM 756 N N . ILE A 1 93 ? -2.262 5.050 2.190 1.00 89.12 93 ILE A N 1
ATOM 757 C CA . ILE A 1 93 ? -1.865 6.402 1.808 1.00 89.12 93 ILE A CA 1
ATOM 758 C C . ILE A 1 93 ? -0.884 6.330 0.639 1.00 89.12 93 ILE A C 1
ATOM 760 O O . ILE A 1 93 ? -0.289 5.289 0.382 1.00 89.12 93 ILE A O 1
ATOM 764 N N . GLY A 1 94 ? -0.755 7.414 -0.121 1.00 88.19 94 GLY A N 1
ATOM 765 C CA . GLY A 1 94 ? 0.118 7.459 -1.295 1.00 88.19 94 GLY A CA 1
ATOM 766 C C . GLY A 1 94 ? -0.455 8.289 -2.441 1.00 88.19 94 GLY A C 1
ATOM 767 O O . GLY A 1 94 ? -1.663 8.579 -2.453 1.00 88.19 94 GLY A O 1
ATOM 768 N N . PRO A 1 95 ? 0.391 8.670 -3.409 1.00 83.81 95 PRO A N 1
ATOM 769 C CA . PRO A 1 95 ? 0.032 9.599 -4.474 1.00 83.81 95 PRO A CA 1
ATOM 770 C C . PRO A 1 95 ? -0.998 9.012 -5.450 1.00 83.81 95 PRO A C 1
ATOM 772 O O . PRO A 1 95 ? -1.399 7.846 -5.368 1.00 83.81 95 PRO A O 1
ATOM 775 N N . LYS A 1 96 ? -1.491 9.840 -6.379 1.00 78.81 96 LYS A N 1
ATOM 776 C CA . LYS A 1 96 ? -2.308 9.365 -7.511 1.00 78.81 96 LYS A CA 1
ATOM 777 C C . LYS A 1 96 ? -1.515 8.287 -8.276 1.00 78.81 96 LYS A C 1
ATOM 779 O O . LYS A 1 96 ? -0.297 8.364 -8.343 1.00 78.81 96 LYS A O 1
ATOM 784 N N . ASN A 1 97 ? -2.208 7.284 -8.813 1.00 78.75 97 ASN A N 1
ATOM 785 C CA . ASN A 1 97 ? -1.639 6.187 -9.612 1.00 78.75 97 ASN A CA 1
ATOM 786 C C . ASN A 1 97 ? -0.658 5.231 -8.904 1.00 78.75 97 ASN A C 1
ATOM 788 O O . ASN A 1 97 ? -0.245 4.257 -9.522 1.00 78.75 97 ASN A O 1
ATOM 792 N N . SER A 1 98 ? -0.401 5.370 -7.596 1.00 84.31 98 SER A N 1
ATOM 793 C CA . SER A 1 98 ? 0.457 4.420 -6.863 1.00 84.31 98 SER A CA 1
ATOM 794 C C . SER A 1 98 ? -0.123 3.015 -6.668 1.00 84.31 98 SER A C 1
ATOM 796 O O . SER A 1 98 ? 0.449 2.211 -5.953 1.00 84.31 98 SER A O 1
ATOM 798 N N . GLY A 1 99 ? -1.290 2.702 -7.237 1.00 85.56 99 GLY A N 1
ATOM 799 C CA . GLY A 1 99 ? -1.875 1.364 -7.142 1.00 85.56 99 GLY A CA 1
ATOM 800 C C . GLY A 1 99 ? -2.607 1.041 -5.833 1.00 85.56 99 GLY A C 1
ATOM 801 O O . GLY A 1 99 ? -3.033 -0.095 -5.677 1.00 85.56 99 GLY A O 1
ATOM 802 N N . LYS A 1 100 ? -2.829 1.997 -4.914 1.00 87.12 100 LYS A N 1
ATOM 803 C CA . LYS A 1 100 ? -3.521 1.774 -3.613 1.00 87.12 100 LYS A CA 1
ATOM 804 C C . LYS A 1 100 ? -4.776 0.902 -3.691 1.00 87.12 100 LYS A C 1
ATOM 806 O O . LYS A 1 100 ? -4.896 -0.064 -2.946 1.00 87.12 100 LYS A O 1
ATOM 811 N N . THR A 1 101 ? -5.705 1.240 -4.583 1.00 83.75 101 THR A N 1
ATOM 812 C CA . THR A 1 101 ? -6.986 0.533 -4.714 1.00 83.75 101 THR A CA 1
ATOM 813 C C . THR A 1 101 ? -6.776 -0.910 -5.158 1.00 83.75 101 THR A C 1
ATOM 815 O O . THR A 1 101 ? -7.366 -1.824 -4.590 1.00 83.75 101 THR A O 1
ATOM 818 N N . LEU A 1 102 ? -5.894 -1.127 -6.137 1.00 86.69 102 LEU A N 1
ATOM 819 C CA . LEU A 1 102 ? -5.559 -2.466 -6.609 1.00 86.69 102 LEU A CA 1
ATOM 820 C C . LEU A 1 102 ? -4.851 -3.252 -5.507 1.00 86.69 102 LEU A C 1
ATOM 822 O O . LEU A 1 102 ? -5.238 -4.384 -5.247 1.00 86.69 102 LEU A O 1
ATOM 826 N N . PHE A 1 103 ? -3.936 -2.605 -4.778 1.00 89.31 103 PHE A N 1
ATOM 827 C CA . PHE A 1 103 ? -3.228 -3.182 -3.639 1.00 89.31 103 PHE A CA 1
ATOM 828 C C . PHE A 1 103 ? -4.198 -3.646 -2.565 1.00 89.31 103 PHE A C 1
ATOM 830 O O . PHE A 1 103 ? -4.105 -4.787 -2.124 1.00 89.31 103 PHE A O 1
ATOM 837 N N . LEU A 1 104 ? -5.174 -2.811 -2.203 1.00 88.31 104 LEU A N 1
ATOM 838 C CA . LEU A 1 104 ? -6.220 -3.167 -1.252 1.00 88.31 104 LEU A CA 1
ATOM 839 C C . LEU A 1 104 ? -7.008 -4.396 -1.712 1.00 88.31 104 LEU A C 1
ATOM 841 O O . LEU A 1 104 ? -7.176 -5.334 -0.937 1.00 88.31 104 LEU A O 1
ATOM 845 N N . ILE A 1 105 ? -7.478 -4.397 -2.963 1.00 86.75 105 ILE A N 1
ATOM 846 C CA . ILE A 1 105 ? -8.281 -5.497 -3.511 1.00 86.75 105 ILE A CA 1
ATOM 847 C C . ILE A 1 105 ? -7.481 -6.800 -3.493 1.00 86.75 105 ILE A C 1
ATOM 849 O O . ILE A 1 105 ? -7.964 -7.806 -2.977 1.00 86.75 105 ILE A O 1
ATOM 853 N N . THR A 1 106 ? -6.251 -6.781 -4.005 1.00 88.19 106 THR A N 1
ATOM 854 C CA . THR A 1 106 ? -5.417 -7.982 -4.116 1.00 88.19 106 THR A CA 1
ATOM 855 C C . THR A 1 106 ? -4.900 -8.461 -2.765 1.00 88.19 106 THR A C 1
ATOM 857 O O . THR A 1 106 ? -4.825 -9.661 -2.540 1.00 88.19 106 THR A O 1
ATOM 860 N N . MET A 1 107 ? -4.600 -7.555 -1.830 1.00 89.50 107 MET A N 1
ATOM 861 C CA . MET A 1 107 ? -4.216 -7.915 -0.462 1.00 89.50 107 MET A CA 1
ATOM 862 C C . MET A 1 107 ? -5.368 -8.625 0.260 1.00 89.50 107 MET A C 1
ATOM 864 O O . MET A 1 107 ? -5.143 -9.643 0.908 1.00 89.50 107 MET A O 1
ATOM 868 N N . LEU A 1 108 ? -6.602 -8.122 0.138 1.00 85.38 108 LEU A N 1
ATOM 869 C CA . LEU A 1 108 ? -7.777 -8.736 0.768 1.00 85.38 108 LEU A CA 1
ATOM 870 C C . LEU A 1 108 ? -8.183 -10.054 0.090 1.00 85.38 108 LEU A C 1
ATOM 872 O O . LEU A 1 108 ? -8.618 -10.978 0.776 1.00 85.38 108 LEU A O 1
ATOM 876 N N . ASP A 1 109 ? -8.024 -10.168 -1.231 1.00 84.62 109 ASP A N 1
ATOM 877 C CA . ASP A 1 109 ? -8.205 -11.430 -1.960 1.00 84.62 109 ASP A CA 1
ATOM 878 C C . ASP A 1 109 ? -7.178 -12.483 -1.518 1.00 84.62 109 ASP A C 1
ATOM 880 O O . ASP A 1 109 ? -7.555 -13.593 -1.145 1.00 84.62 109 ASP A O 1
ATOM 884 N N . SER A 1 110 ? -5.894 -12.113 -1.458 1.00 85.44 110 SER A 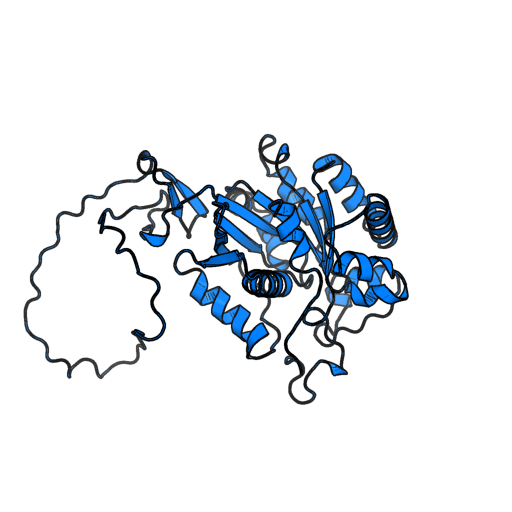N 1
ATOM 885 C CA . SER A 1 110 ? -4.817 -12.971 -0.947 1.00 85.44 110 SER A CA 1
ATOM 886 C C . SER A 1 110 ? -5.053 -13.394 0.501 1.00 85.44 110 SER A C 1
ATOM 888 O O . SER A 1 110 ? -4.830 -14.552 0.842 1.00 85.44 110 SER A O 1
ATOM 890 N N . PHE A 1 111 ? -5.561 -12.492 1.345 1.00 82.50 111 PHE A N 1
ATOM 891 C CA . PHE A 1 111 ? -5.896 -12.814 2.731 1.00 82.50 111 PHE A CA 1
ATOM 892 C C . PHE A 1 111 ? -6.997 -13.882 2.821 1.00 82.50 111 PHE A C 1
ATOM 894 O O . PHE A 1 111 ? -6.884 -14.805 3.616 1.00 82.50 111 PHE A O 1
ATOM 901 N N . ASN A 1 112 ? -8.044 -13.806 1.991 1.00 76.81 112 ASN A N 1
ATOM 902 C CA . ASN A 1 112 ? -9.136 -14.793 1.994 1.00 76.81 112 ASN A CA 1
ATOM 903 C C . ASN A 1 112 ? -8.726 -16.183 1.478 1.00 76.81 112 ASN A C 1
ATOM 905 O O . ASN A 1 112 ? -9.486 -17.135 1.643 1.00 76.81 112 ASN A O 1
ATOM 909 N N . LYS A 1 113 ? -7.559 -16.302 0.835 1.00 79.75 113 LYS A N 1
ATOM 910 C CA . LYS A 1 113 ? -6.989 -17.583 0.393 1.00 79.75 113 LYS A CA 1
ATOM 911 C C . LYS A 1 113 ? -6.158 -18.268 1.482 1.00 79.75 113 LYS A C 1
ATOM 913 O O . LYS A 1 113 ? -5.715 -19.392 1.267 1.00 79.75 113 LYS A O 1
ATOM 918 N N . LEU A 1 114 ? -5.936 -17.620 2.629 1.00 76.12 114 LEU A N 1
ATOM 919 C CA . LEU A 1 114 ? -5.285 -18.246 3.777 1.00 76.12 114 LEU A CA 1
ATOM 920 C C . LEU A 1 114 ? -6.223 -19.294 4.387 1.00 76.12 114 LEU A C 1
ATOM 922 O O . LEU A 1 114 ? -7.330 -18.971 4.803 1.00 76.12 114 LEU A O 1
ATOM 926 N N . GLU A 1 115 ? -5.782 -20.549 4.471 1.00 69.19 115 GLU A N 1
ATOM 927 C CA . GLU A 1 115 ? -6.625 -21.654 4.960 1.00 69.19 115 GLU A CA 1
ATOM 928 C C . GLU A 1 115 ? -7.083 -21.466 6.419 1.00 69.19 115 GLU A C 1
ATOM 930 O O . GLU A 1 115 ? -8.174 -21.895 6.793 1.00 69.19 115 GLU A O 1
ATOM 935 N N . GLU A 1 116 ? -6.268 -20.796 7.239 1.00 71.12 116 GLU A N 1
ATOM 936 C CA . GLU A 1 116 ? -6.490 -20.640 8.683 1.00 71.12 116 GLU A CA 1
ATOM 937 C C . GLU A 1 116 ? -7.158 -19.310 9.072 1.00 71.12 116 GLU A C 1
ATOM 939 O O . GLU A 1 116 ? -7.537 -19.127 10.232 1.00 71.12 116 GLU A O 1
ATOM 944 N N . MET A 1 117 ? -7.320 -18.377 8.124 1.00 71.56 117 MET A N 1
ATOM 945 C CA . MET A 1 117 ? -7.839 -17.036 8.395 1.00 71.56 117 MET A CA 1
ATOM 946 C C . MET A 1 117 ? -8.886 -16.607 7.371 1.00 71.56 117 MET A C 1
ATOM 948 O O . MET A 1 117 ? -8.678 -16.684 6.168 1.00 71.56 117 MET A O 1
ATOM 952 N N . ALA A 1 118 ? -10.005 -16.070 7.853 1.00 72.00 118 ALA A N 1
ATOM 953 C CA . ALA A 1 118 ? -11.068 -15.539 7.005 1.00 72.00 118 ALA A CA 1
ATOM 954 C C . ALA A 1 118 ? -11.407 -14.095 7.379 1.00 72.00 118 ALA A C 1
ATOM 956 O O . ALA A 1 118 ? -11.384 -13.722 8.551 1.00 72.00 118 ALA A O 1
ATOM 957 N N . LEU A 1 119 ? -11.790 -13.276 6.399 1.00 74.81 119 LEU A N 1
ATOM 958 C CA . LEU A 1 119 ? -12.299 -11.930 6.662 1.00 74.81 119 LEU A CA 1
ATOM 959 C C . LEU A 1 119 ? -13.822 -11.954 6.802 1.00 74.81 119 LEU A C 1
ATOM 961 O O . LEU A 1 119 ? -14.564 -12.112 5.829 1.00 74.81 119 LEU A O 1
ATOM 965 N N . ARG A 1 120 ? -14.317 -11.729 8.021 1.00 73.81 120 ARG A N 1
ATOM 966 C CA . ARG A 1 120 ? -15.739 -11.502 8.284 1.00 73.81 120 ARG A CA 1
ATOM 967 C C . ARG A 1 120 ? -16.081 -10.031 8.098 1.00 73.81 120 ARG A C 1
ATOM 969 O O . ARG A 1 120 ? -15.527 -9.146 8.733 1.00 73.81 120 ARG A O 1
ATOM 976 N N . ARG A 1 121 ? -17.040 -9.760 7.226 1.00 72.75 121 ARG A N 1
ATOM 977 C CA . ARG A 1 121 ? -17.475 -8.401 6.881 1.00 72.75 121 ARG A CA 1
ATOM 978 C C . ARG A 1 121 ? -18.344 -7.800 7.992 1.00 72.75 121 ARG A C 1
ATOM 980 O O . ARG A 1 121 ? -19.167 -8.508 8.574 1.00 72.75 121 ARG A O 1
ATOM 987 N N . ILE A 1 122 ? -18.221 -6.493 8.235 1.00 69.06 122 ILE A N 1
ATOM 988 C CA . ILE A 1 122 ? -19.071 -5.759 9.186 1.00 69.06 122 ILE A CA 1
ATOM 989 C C . ILE A 1 122 ? -19.979 -4.774 8.433 1.00 69.06 122 ILE A C 1
ATOM 991 O O . ILE A 1 122 ? -19.503 -3.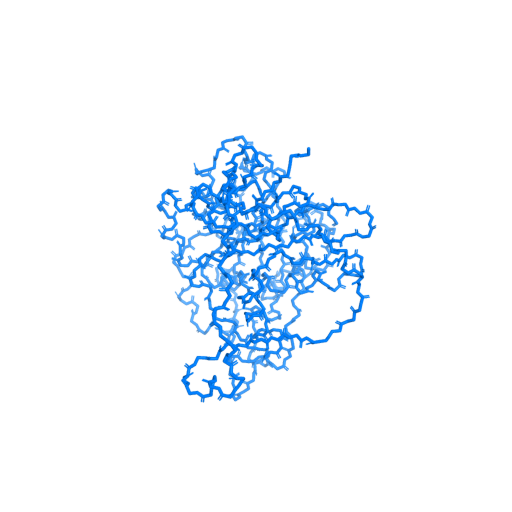818 7.827 1.00 69.06 122 ILE A O 1
ATOM 995 N N . CYS A 1 123 ? -21.301 -4.967 8.535 1.00 66.56 123 CYS A N 1
ATOM 996 C CA . CYS A 1 123 ? -22.343 -4.127 7.916 1.00 66.56 123 CYS A CA 1
ATOM 997 C C . CYS A 1 123 ? -22.307 -4.042 6.367 1.00 66.56 123 CYS A C 1
ATOM 999 O O . CYS A 1 123 ? -21.875 -4.973 5.690 1.00 66.56 123 CYS A O 1
ATOM 1001 N N . ASN A 1 124 ? -22.852 -2.952 5.798 1.00 61.66 124 ASN A N 1
ATOM 1002 C CA . ASN A 1 124 ? -23.072 -2.734 4.360 1.00 61.66 124 ASN A CA 1
ATOM 1003 C C . ASN A 1 124 ? -21.875 -2.112 3.616 1.00 61.66 124 ASN A C 1
ATOM 1005 O O . ASN A 1 124 ? -22.019 -1.759 2.447 1.00 61.66 124 ASN A O 1
ATOM 1009 N N . THR A 1 125 ? -20.696 -2.015 4.240 1.00 57.66 125 THR A N 1
ATOM 1010 C CA . THR A 1 125 ? -19.427 -1.624 3.575 1.00 57.66 125 THR A CA 1
ATOM 1011 C C . THR A 1 125 ? -19.132 -2.472 2.323 1.00 57.66 125 THR A C 1
ATOM 1013 O O . THR A 1 125 ? -18.432 -2.028 1.417 1.00 57.66 125 THR A O 1
ATOM 1016 N N . ASN A 1 126 ? -19.753 -3.652 2.225 1.00 57.00 126 ASN A N 1
ATOM 1017 C CA . ASN A 1 126 ? -19.708 -4.572 1.089 1.00 57.00 126 ASN A CA 1
ATOM 1018 C C . ASN A 1 126 ? -20.219 -4.026 -0.245 1.00 57.00 126 ASN A C 1
ATOM 1020 O O . ASN A 1 126 ? -19.613 -4.324 -1.263 1.00 57.00 126 ASN A O 1
ATOM 1024 N N . GLN A 1 127 ? -21.326 -3.277 -0.305 1.00 64.12 127 GLN A N 1
ATOM 1025 C CA . GLN A 1 127 ? -21.952 -3.019 -1.616 1.00 64.12 127 GLN A CA 1
ATOM 1026 C C . GLN A 1 127 ? -21.075 -2.179 -2.545 1.00 64.12 127 GLN A C 1
ATOM 1028 O O . GLN A 1 127 ? -21.212 -2.272 -3.762 1.00 64.12 127 GLN A O 1
ATOM 1033 N N . HIS A 1 128 ? -20.200 -1.350 -1.983 1.00 64.88 128 HIS A N 1
ATOM 1034 C CA . HIS A 1 128 ? -19.239 -0.581 -2.761 1.00 64.88 128 HIS A CA 1
ATOM 1035 C C . HIS A 1 128 ? -17.990 -1.417 -3.037 1.00 64.88 128 HIS A C 1
ATOM 1037 O O . HIS A 1 128 ? -17.639 -1.596 -4.200 1.00 64.88 128 HIS A O 1
ATOM 1043 N N . PHE A 1 129 ? -17.384 -2.026 -2.010 1.00 74.62 129 PHE A N 1
ATOM 1044 C CA . PHE A 1 129 ? -16.172 -2.830 -2.195 1.00 74.62 129 PHE A CA 1
ATOM 1045 C C . PHE A 1 129 ? -16.367 -4.027 -3.138 1.00 74.62 129 PHE A C 1
ATOM 1047 O O . PHE A 1 129 ? -15.510 -4.294 -3.976 1.00 74.62 129 PHE A O 1
ATOM 1054 N N . ASP A 1 130 ? -17.495 -4.738 -3.049 1.00 75.81 130 ASP A N 1
ATOM 1055 C CA . ASP A 1 130 ? -17.790 -5.891 -3.908 1.00 75.81 130 ASP A CA 1
ATOM 1056 C C . ASP A 1 130 ? -17.933 -5.464 -5.378 1.00 75.81 130 ASP A C 1
ATOM 1058 O O . ASP A 1 130 ? -17.487 -6.189 -6.260 1.00 75.81 130 ASP A O 1
ATOM 1062 N N . LYS A 1 131 ? -18.473 -4.265 -5.654 1.00 74.06 131 LYS A N 1
ATOM 1063 C CA . LYS A 1 131 ? -18.544 -3.721 -7.022 1.00 74.06 131 LYS A CA 1
ATOM 1064 C C . LYS A 1 131 ? -17.155 -3.423 -7.578 1.00 74.06 131 LYS A C 1
ATOM 1066 O O . LYS A 1 131 ? -16.876 -3.751 -8.725 1.00 74.06 131 LYS A O 1
ATOM 1071 N N . PHE A 1 132 ? -16.280 -2.811 -6.781 1.00 75.06 132 PHE A N 1
ATOM 1072 C CA . PHE A 1 132 ? -14.927 -2.477 -7.235 1.00 75.06 132 PHE A CA 1
ATOM 1073 C C . PHE A 1 132 ? -14.033 -3.717 -7.350 1.00 75.06 132 PHE A C 1
ATOM 1075 O O . PHE A 1 132 ? -13.296 -3.861 -8.324 1.00 75.06 132 PHE A O 1
ATOM 1082 N N . SER A 1 133 ? -14.128 -4.647 -6.398 1.00 82.81 133 SER A N 1
ATOM 1083 C CA . SER A 1 133 ? -13.350 -5.887 -6.427 1.00 82.81 133 SER A CA 1
ATOM 1084 C C . SER A 1 133 ? -13.824 -6.849 -7.520 1.00 82.81 133 SER A C 1
ATOM 1086 O O . SER A 1 133 ? -12.978 -7.493 -8.135 1.00 82.81 133 SER A O 1
ATOM 1088 N N . SER A 1 134 ? -15.124 -6.907 -7.852 1.00 83.25 134 SER A N 1
ATOM 1089 C CA . SER A 1 134 ? -15.611 -7.737 -8.964 1.00 83.25 134 SER A CA 1
ATOM 1090 C C . SER A 1 134 ? -15.099 -7.258 -10.321 1.00 83.25 134 SER A C 1
ATOM 1092 O O . SER A 1 134 ? -14.734 -8.089 -11.148 1.00 83.25 134 SER A O 1
ATOM 1094 N N . VAL A 1 135 ? -15.012 -5.940 -10.538 1.00 84.69 135 VAL A N 1
ATOM 1095 C CA . VAL A 1 135 ? -14.465 -5.370 -11.782 1.00 84.69 135 VAL A CA 1
ATOM 1096 C C . VAL A 1 135 ? -13.040 -5.879 -12.018 1.00 84.69 135 VAL A C 1
ATOM 1098 O O . VAL A 1 135 ? -12.734 -6.362 -13.105 1.00 84.69 135 VAL A O 1
ATOM 1101 N N . LEU A 1 136 ? -12.195 -5.870 -10.984 1.00 84.50 136 LEU A N 1
ATOM 1102 C CA . LEU A 1 136 ? -10.811 -6.327 -11.104 1.00 84.50 136 LEU A CA 1
ATOM 1103 C C . LEU A 1 136 ? -10.675 -7.857 -11.101 1.00 84.50 136 LEU A C 1
ATOM 1105 O O . LEU A 1 136 ? -10.011 -8.420 -11.964 1.00 84.50 136 LEU A O 1
ATOM 1109 N N . LEU A 1 137 ? -11.276 -8.553 -10.135 1.00 85.38 137 LEU A N 1
ATOM 1110 C CA . LEU A 1 137 ? -11.024 -9.983 -9.919 1.00 85.38 137 LEU A CA 1
ATOM 1111 C C . LEU A 1 137 ? -11.847 -10.886 -10.845 1.00 85.38 137 LEU A C 1
ATOM 1113 O O . LEU A 1 137 ? -11.374 -11.953 -11.229 1.00 85.38 137 LEU A O 1
ATOM 1117 N N . ARG A 1 138 ? -13.070 -10.475 -11.206 1.00 85.25 138 ARG A N 1
ATOM 1118 C CA . ARG A 1 138 ? -13.982 -11.260 -12.054 1.00 85.25 138 ARG A CA 1
ATOM 1119 C C . ARG A 1 138 ? -13.964 -10.782 -13.499 1.00 85.25 138 ARG A C 1
ATOM 1121 O O . ARG A 1 138 ? -13.781 -11.598 -14.399 1.00 85.25 138 ARG A O 1
ATOM 1128 N N . ASP A 1 139 ? -14.140 -9.482 -13.719 1.00 86.25 139 ASP A N 1
ATOM 1129 C CA . ASP A 1 139 ? -14.209 -8.929 -15.078 1.00 86.25 139 ASP A CA 1
ATOM 1130 C C . ASP A 1 139 ? -12.817 -8.670 -15.665 1.00 86.25 139 ASP A C 1
ATOM 1132 O O . ASP A 1 139 ? -12.687 -8.484 -16.878 1.00 86.25 139 ASP A O 1
ATOM 1136 N N . ARG A 1 140 ? -11.778 -8.731 -14.814 1.00 89.00 140 ARG A N 1
ATOM 1137 C CA . ARG A 1 140 ? -10.367 -8.487 -15.149 1.00 89.00 140 ARG A CA 1
ATOM 1138 C C . ARG A 1 140 ? -10.124 -7.086 -15.688 1.00 89.00 140 ARG A C 1
ATOM 1140 O O . ARG A 1 140 ? -9.171 -6.862 -16.417 1.00 89.00 140 ARG A O 1
ATOM 1147 N N . ARG A 1 141 ? -10.998 -6.146 -15.347 1.00 87.44 141 ARG A N 1
ATOM 1148 C CA . ARG A 1 141 ? -10.948 -4.768 -15.814 1.00 87.44 141 ARG A CA 1
ATOM 1149 C C . ARG A 1 141 ? -10.237 -3.876 -14.812 1.00 87.44 141 ARG A C 1
ATOM 1151 O O . ARG A 1 141 ? -10.323 -4.082 -13.600 1.00 87.44 141 ARG A O 1
ATOM 1158 N N . ARG A 1 142 ? -9.594 -2.835 -15.325 1.00 82.62 142 ARG A N 1
ATOM 1159 C CA . ARG A 1 142 ? -9.035 -1.761 -14.517 1.00 82.62 142 ARG A CA 1
ATOM 1160 C C . ARG A 1 142 ? -10.144 -1.115 -13.670 1.00 82.62 142 ARG A C 1
ATOM 1162 O O . ARG A 1 142 ? -11.129 -0.625 -14.227 1.00 82.62 142 ARG A O 1
ATOM 1169 N N . PRO A 1 143 ? -10.025 -1.095 -12.330 1.00 78.75 143 PRO A N 1
ATOM 1170 C CA . PRO A 1 143 ? -10.999 -0.414 -11.493 1.00 78.75 143 PRO A CA 1
ATOM 1171 C C . PRO A 1 143 ? -10.882 1.102 -11.672 1.00 78.75 143 PRO A C 1
ATOM 1173 O O . PRO A 1 143 ? -9.788 1.642 -11.854 1.00 78.75 143 PRO A O 1
ATOM 1176 N N . ALA A 1 144 ? -12.016 1.799 -11.581 1.00 75.81 144 ALA A N 1
ATOM 1177 C CA . ALA A 1 144 ? -12.027 3.256 -11.567 1.00 75.81 144 ALA A CA 1
ATOM 1178 C C . ALA A 1 144 ? -11.211 3.788 -10.370 1.00 75.81 144 ALA A C 1
ATOM 1180 O O . ALA A 1 144 ? -11.231 3.174 -9.298 1.00 75.81 144 ALA A O 1
ATOM 1181 N N . PRO A 1 145 ? -10.506 4.923 -10.519 1.00 68.56 145 PRO A N 1
ATOM 1182 C CA . PRO A 1 145 ? -9.777 5.521 -9.411 1.00 68.56 145 PRO A CA 1
ATOM 1183 C C . PRO A 1 145 ? -10.732 5.888 -8.270 1.00 68.56 145 PRO A C 1
ATOM 1185 O O . PRO A 1 145 ? -11.835 6.383 -8.501 1.00 68.56 145 PRO A O 1
ATOM 1188 N N . THR A 1 146 ? -10.288 5.688 -7.030 1.00 67.88 146 THR A N 1
ATOM 1189 C CA . THR A 1 146 ? -11.010 6.133 -5.835 1.00 67.88 146 THR A CA 1
ATOM 1190 C C . THR A 1 146 ? -11.156 7.664 -5.861 1.00 67.88 146 THR A C 1
ATOM 1192 O O . THR A 1 146 ? -10.170 8.389 -5.712 1.00 67.88 146 THR A O 1
ATOM 1195 N N . MET A 1 147 ? -12.379 8.159 -6.087 1.00 59.53 147 MET A N 1
ATOM 1196 C CA . MET A 1 147 ? -12.694 9.598 -6.195 1.00 59.53 147 MET A CA 1
ATOM 1197 C C . MET A 1 147 ? -13.081 10.236 -4.852 1.00 59.53 147 MET A C 1
ATOM 1199 O O . MET A 1 147 ? -13.019 11.455 -4.705 1.00 59.53 147 MET A O 1
ATOM 1203 N N . THR A 1 148 ? -13.472 9.421 -3.872 1.00 62.19 148 THR A N 1
ATOM 1204 C CA . THR A 1 148 ? -13.917 9.815 -2.525 1.00 62.19 148 THR A CA 1
ATOM 1205 C C . THR A 1 148 ? -13.133 9.049 -1.465 1.00 62.19 148 THR A C 1
ATOM 1207 O O . THR A 1 148 ? -12.572 8.001 -1.752 1.00 62.19 148 THR A O 1
ATOM 1210 N N . GLY A 1 149 ? -13.040 9.564 -0.236 1.00 61.31 149 GLY A N 1
ATOM 1211 C CA . GLY A 1 149 ? -12.479 8.776 0.864 1.00 61.31 149 GLY A CA 1
ATOM 1212 C C . GLY A 1 149 ? -13.403 7.600 1.173 1.00 61.31 149 GLY A C 1
ATOM 1213 O O . GLY A 1 149 ? -14.462 7.805 1.763 1.00 61.31 149 GLY A O 1
ATOM 1214 N N . GLU A 1 150 ? -13.015 6.392 0.775 1.00 67.94 150 GLU A N 1
ATOM 1215 C CA . GLU A 1 150 ? -13.774 5.171 1.035 1.00 67.94 150 GLU A CA 1
ATOM 1216 C C . GLU A 1 150 ? -13.210 4.480 2.272 1.00 67.94 150 GLU A C 1
ATOM 1218 O O . GLU A 1 150 ? -12.007 4.508 2.547 1.00 67.94 150 GLU A O 1
ATOM 1223 N N . SER A 1 151 ? -14.081 3.866 3.065 1.00 68.75 151 SER A N 1
ATOM 1224 C CA . SER A 1 151 ? -13.612 3.091 4.204 1.00 68.75 151 SER A CA 1
ATOM 1225 C C . SER A 1 151 ? -14.457 1.859 4.468 1.00 68.75 151 SER A C 1
ATOM 1227 O O . SER A 1 151 ? -15.678 1.833 4.305 1.00 68.75 151 SER A O 1
ATOM 1229 N N . TYR A 1 152 ? -13.753 0.799 4.831 1.00 75.25 152 TYR A N 1
ATOM 1230 C CA . TYR A 1 152 ? -14.238 -0.565 4.788 1.00 75.25 152 TYR A CA 1
ATOM 1231 C C . TYR A 1 152 ? -13.852 -1.280 6.077 1.00 75.25 152 TYR A C 1
ATOM 1233 O O . TYR A 1 152 ? -12.785 -1.022 6.631 1.00 75.25 152 TYR A O 1
ATOM 1241 N N . VAL A 1 153 ? -14.716 -2.165 6.574 1.00 75.00 153 VAL A N 1
ATOM 1242 C CA . VAL A 1 153 ? -14.531 -2.785 7.891 1.00 75.00 153 VAL A CA 1
ATOM 1243 C C . VAL A 1 153 ? -14.648 -4.295 7.792 1.00 75.00 153 VAL A C 1
ATOM 1245 O O . VAL A 1 153 ? -15.687 -4.823 7.386 1.00 75.00 153 VAL A O 1
ATOM 1248 N N . TRP A 1 154 ? -13.596 -4.975 8.233 1.00 76.56 154 TRP A N 1
ATOM 1249 C CA . TRP A 1 154 ? -13.522 -6.426 8.314 1.00 76.56 154 TRP A CA 1
ATOM 1250 C C . TRP A 1 154 ? -13.043 -6.856 9.689 1.00 76.56 154 TRP A C 1
ATOM 1252 O O . TRP A 1 154 ? -12.315 -6.154 10.372 1.00 76.56 154 TRP A O 1
ATOM 1262 N N . GLU A 1 155 ? -13.434 -8.042 10.096 1.00 75.25 155 GLU A N 1
ATOM 1263 C CA . GLU A 1 155 ? -12.910 -8.738 11.252 1.00 75.25 155 GLU A CA 1
ATOM 1264 C C . GLU A 1 155 ? -12.125 -9.942 10.759 1.00 75.25 155 GLU A C 1
ATOM 1266 O O . GLU A 1 155 ? -12.626 -10.718 9.946 1.00 75.25 155 GLU A O 1
ATOM 1271 N N . ILE A 1 156 ? -10.901 -10.100 11.250 1.00 74.81 156 ILE A N 1
ATOM 1272 C CA . ILE A 1 156 ? -10.135 -11.313 10.990 1.00 74.81 156 ILE A CA 1
ATOM 1273 C C . ILE A 1 156 ? -10.662 -12.409 11.914 1.00 74.81 156 ILE A C 1
ATOM 1275 O O . ILE A 1 156 ? -10.631 -12.284 13.140 1.00 74.81 156 ILE A O 1
ATOM 1279 N N . MET A 1 157 ? -11.136 -13.484 11.304 1.00 73.12 157 MET A N 1
ATOM 1280 C CA . MET A 1 157 ? -11.531 -14.718 11.959 1.00 73.12 157 MET A CA 1
ATOM 1281 C C . MET A 1 157 ? -10.373 -15.702 11.840 1.00 73.12 157 MET A C 1
ATOM 1283 O O . MET A 1 157 ? -10.028 -16.109 10.737 1.00 73.12 157 MET A O 1
ATOM 1287 N N . ASP A 1 158 ? -9.802 -16.081 12.972 1.00 71.12 158 ASP A N 1
ATOM 1288 C CA . ASP A 1 158 ? -8.796 -17.133 13.100 1.00 71.12 158 ASP A CA 1
ATOM 1289 C C . ASP A 1 158 ? -9.385 -18.202 14.029 1.00 71.12 158 ASP A C 1
ATOM 1291 O O . ASP A 1 158 ? -10.052 -17.876 15.018 1.00 71.12 158 ASP A O 1
ATOM 1295 N N . ALA A 1 159 ? -9.180 -19.479 13.704 1.00 63.47 159 ALA A N 1
ATOM 1296 C CA . ALA A 1 159 ? -9.702 -20.603 14.477 1.00 63.47 159 ALA A CA 1
ATOM 1297 C C . ALA A 1 159 ? -9.232 -20.609 15.947 1.00 63.47 159 ALA A C 1
ATOM 1299 O O . ALA A 1 159 ? -9.900 -21.212 16.791 1.00 63.47 159 ALA A O 1
ATOM 1300 N N . GLN A 1 160 ? -8.110 -19.952 16.271 1.00 61.94 160 GLN A N 1
ATOM 1301 C CA . GLN A 1 160 ? -7.488 -20.010 17.600 1.00 61.94 160 GLN A CA 1
ATOM 1302 C C . GLN A 1 160 ? -7.349 -18.654 18.310 1.00 61.94 160 GLN A C 1
ATOM 1304 O O . GLN A 1 160 ? -7.038 -18.626 19.505 1.00 61.94 160 GLN A O 1
ATOM 1309 N N . ARG A 1 161 ? -7.562 -17.522 17.622 1.00 62.94 161 ARG A N 1
ATOM 1310 C CA . ARG A 1 161 ? -7.314 -16.176 18.172 1.00 62.94 161 ARG A CA 1
ATOM 1311 C C . ARG A 1 161 ? -8.421 -15.185 17.830 1.00 62.94 161 ARG A C 1
ATOM 1313 O O . ARG A 1 161 ? -8.986 -15.186 16.744 1.00 62.94 161 ARG A O 1
ATOM 1320 N N . THR A 1 162 ? -8.688 -14.269 18.759 1.00 61.03 162 THR A N 1
ATOM 1321 C CA . THR A 1 162 ? -9.500 -13.075 18.494 1.00 61.03 162 THR A CA 1
ATOM 1322 C C . THR A 1 162 ? -8.599 -11.951 17.995 1.00 61.03 162 THR A C 1
ATOM 1324 O O . THR A 1 162 ? -7.831 -11.382 18.777 1.00 61.03 162 THR A O 1
ATOM 1327 N N . HIS A 1 163 ? -8.698 -11.618 16.713 1.00 67.38 163 HIS A N 1
ATOM 1328 C CA . HIS A 1 163 ? -7.963 -10.507 16.106 1.00 67.38 163 HIS A CA 1
ATOM 1329 C C . HIS A 1 163 ? -8.755 -9.192 16.194 1.00 67.38 163 HIS A C 1
ATOM 1331 O O . HIS A 1 163 ? -9.977 -9.209 16.394 1.00 67.38 163 HIS A O 1
ATOM 1337 N N . PRO A 1 164 ? -8.088 -8.024 16.098 1.00 66.44 164 PRO A N 1
ATOM 1338 C CA . PRO A 1 164 ? -8.796 -6.756 16.028 1.00 66.44 164 PRO A CA 1
ATOM 1339 C C . PRO A 1 164 ? -9.685 -6.689 14.782 1.00 66.44 164 PRO A C 1
ATOM 1341 O O . PRO A 1 164 ? -9.384 -7.258 13.733 1.00 66.44 164 PRO A O 1
ATOM 1344 N N . VAL A 1 165 ? -10.770 -5.929 14.895 1.00 68.56 165 VAL A N 1
ATOM 1345 C CA . VAL A 1 165 ? -11.525 -5.488 13.723 1.00 68.56 165 VAL A CA 1
ATOM 1346 C C . VAL A 1 165 ? -10.643 -4.499 12.963 1.00 68.56 165 VAL A C 1
ATOM 1348 O O . VAL A 1 165 ? -10.141 -3.549 13.559 1.00 68.56 165 VAL A O 1
ATOM 1351 N N . LEU A 1 166 ? -10.458 -4.707 11.667 1.00 78.00 166 LEU A N 1
ATOM 1352 C CA . LEU A 1 166 ? -9.712 -3.833 10.778 1.00 78.00 166 LEU A CA 1
ATOM 1353 C C . LEU A 1 166 ? -10.646 -2.864 10.059 1.00 78.00 166 LEU A C 1
ATOM 1355 O O . LEU A 1 166 ? -11.561 -3.280 9.352 1.00 78.00 166 LEU A O 1
ATOM 1359 N N . ALA A 1 167 ? -10.381 -1.570 10.199 1.00 77.44 167 ALA A N 1
ATOM 1360 C CA . ALA A 1 167 ? -10.954 -0.544 9.337 1.00 77.44 167 ALA A CA 1
ATOM 1361 C C . ALA A 1 167 ? -9.904 -0.122 8.307 1.00 77.44 167 ALA A C 1
ATOM 1363 O O . ALA A 1 167 ? -8.915 0.504 8.678 1.00 77.44 167 ALA A O 1
ATOM 1364 N N . PHE A 1 168 ? -10.091 -0.446 7.030 1.00 80.12 168 PHE A N 1
ATOM 1365 C CA . PHE A 1 168 ? -9.227 0.089 5.982 1.00 80.12 168 PHE A CA 1
ATOM 1366 C C . PHE A 1 168 ? -9.800 1.392 5.474 1.00 80.12 168 PHE A C 1
ATOM 1368 O O . PHE A 1 168 ? -10.977 1.459 5.116 1.00 80.12 168 PHE A O 1
ATOM 1375 N N . HIS A 1 169 ? -8.966 2.417 5.431 1.00 77.69 169 HIS A N 1
ATOM 1376 C CA . HIS A 1 169 ? -9.322 3.675 4.802 1.00 77.69 169 HIS A CA 1
ATOM 1377 C C . HIS A 1 169 ? -8.490 3.834 3.527 1.00 77.69 169 HIS A C 1
ATOM 1379 O O . HIS A 1 169 ? -7.259 3.815 3.602 1.00 77.69 169 HIS A O 1
ATOM 1385 N N . ASP A 1 170 ? -9.160 3.980 2.383 1.00 74.56 170 ASP A N 1
ATOM 1386 C CA . ASP A 1 170 ? -8.547 4.291 1.089 1.00 74.56 170 ASP A CA 1
ATOM 1387 C C . ASP A 1 170 ? -8.911 5.725 0.704 1.00 74.56 170 ASP A C 1
ATOM 1389 O O . ASP A 1 170 ? -10.081 6.067 0.513 1.00 74.56 170 ASP A O 1
ATOM 1393 N N . ILE A 1 171 ? -7.900 6.587 0.619 1.00 71.38 171 ILE A N 1
ATOM 1394 C CA . ILE A 1 171 ? -8.067 7.968 0.174 1.00 71.38 171 ILE A CA 1
ATOM 1395 C C . ILE A 1 171 ? -7.494 8.093 -1.230 1.00 71.38 171 ILE A C 1
ATOM 1397 O O . ILE A 1 171 ? -6.305 7.860 -1.459 1.00 71.38 171 ILE A O 1
ATOM 1401 N N . GLY A 1 172 ? -8.334 8.542 -2.165 1.00 66.12 172 GLY A N 1
ATOM 1402 C CA . GLY A 1 172 ? -7.903 8.919 -3.505 1.00 66.12 172 GLY A CA 1
ATOM 1403 C C . GLY A 1 172 ? -6.738 9.907 -3.461 1.00 66.12 172 GLY A C 1
ATOM 1404 O O . GLY A 1 172 ? -6.792 10.913 -2.759 1.00 66.12 172 GLY A O 1
ATOM 1405 N N . GLY A 1 173 ? -5.685 9.650 -4.240 1.00 61.12 173 GLY A N 1
ATOM 1406 C CA . GLY A 1 173 ? -4.459 10.458 -4.194 1.00 61.12 173 GLY A CA 1
ATOM 1407 C C . GLY A 1 173 ? -4.689 11.953 -4.470 1.00 61.12 173 GLY A C 1
ATOM 1408 O O . GLY A 1 173 ? -4.005 12.794 -3.907 1.00 61.12 173 GLY A O 1
ATOM 1409 N N . GLN A 1 174 ? -5.701 12.285 -5.275 1.00 63.19 174 GLN A N 1
ATOM 1410 C CA . GLN A 1 174 ? -6.085 13.664 -5.614 1.00 63.19 174 GLN A CA 1
ATOM 1411 C C . GLN A 1 174 ? -6.762 14.408 -4.449 1.00 63.19 174 GLN A C 1
ATOM 1413 O O . GLN A 1 174 ? -6.835 15.632 -4.435 1.00 63.19 174 GLN A O 1
ATOM 1418 N N . ILE A 1 175 ? -7.265 13.673 -3.457 1.00 67.19 175 ILE A N 1
ATOM 1419 C CA . ILE A 1 175 ? -8.010 14.227 -2.325 1.00 67.19 175 ILE A CA 1
ATOM 1420 C C . ILE A 1 175 ? -7.042 14.721 -1.243 1.00 67.19 175 ILE A C 1
ATOM 1422 O O . ILE A 1 175 ? -7.441 15.512 -0.395 1.00 67.19 175 ILE A O 1
ATOM 1426 N N . TRP A 1 176 ? -5.757 14.338 -1.272 1.00 70.06 176 TRP A N 1
ATOM 1427 C CA . TRP A 1 176 ? -4.769 14.798 -0.285 1.00 70.06 176 TRP A CA 1
ATOM 1428 C C . TRP A 1 176 ? -4.656 16.323 -0.210 1.00 70.06 176 TRP A C 1
ATOM 1430 O O . TRP A 1 176 ? -4.531 16.872 0.884 1.00 70.06 176 TRP A O 1
ATOM 1440 N N . GLU A 1 177 ? -4.803 17.021 -1.336 1.00 65.56 177 GLU A N 1
ATOM 1441 C CA . GLU A 1 177 ? -4.864 18.487 -1.359 1.00 65.56 177 GLU A CA 1
ATOM 1442 C C . GLU A 1 177 ? -6.077 19.030 -0.586 1.00 65.56 177 GLU A C 1
ATOM 1444 O O . GLU A 1 177 ? -5.966 20.011 0.147 1.00 65.56 177 GLU A O 1
ATOM 1449 N N . GLN A 1 178 ? -7.224 18.350 -0.673 1.00 63.94 178 GLN A N 1
ATOM 1450 C CA . GLN A 1 178 ? -8.463 18.692 0.040 1.00 63.94 178 GLN A CA 1
ATOM 1451 C C . GLN A 1 178 ? -8.419 18.269 1.520 1.00 63.94 178 GLN A C 1
ATOM 1453 O O . GLN A 1 178 ? -9.050 18.891 2.381 1.00 63.94 178 GLN A O 1
ATOM 1458 N N . MET A 1 179 ? -7.63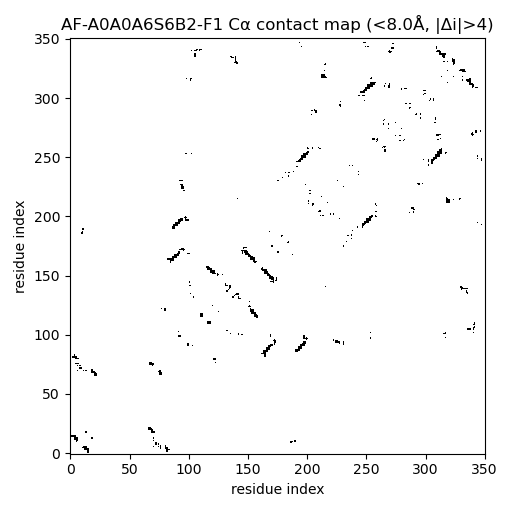4 17.235 1.841 1.00 64.25 179 MET A N 1
ATOM 1459 C CA . MET A 1 179 ? -7.363 16.773 3.207 1.00 64.25 179 MET A CA 1
ATOM 1460 C C . MET A 1 179 ? -6.453 17.729 3.989 1.00 64.25 179 MET A C 1
ATOM 1462 O O . MET A 1 179 ? -6.280 17.543 5.194 1.00 64.25 179 MET A O 1
ATOM 1466 N N . ARG A 1 180 ? -5.921 18.788 3.356 1.00 64.44 180 ARG A N 1
ATOM 1467 C CA . ARG A 1 180 ? -5.254 19.900 4.056 1.00 64.44 180 ARG A CA 1
ATOM 1468 C C . ARG A 1 180 ? -6.174 20.625 5.034 1.00 64.44 180 ARG A C 1
ATOM 1470 O O . ARG A 1 180 ? -5.690 21.249 5.973 1.00 64.44 180 ARG A O 1
ATOM 1477 N N . HIS A 1 181 ? -7.495 20.520 4.863 1.00 64.56 181 HIS A N 1
ATOM 1478 C CA . HIS A 1 181 ? -8.437 21.081 5.821 1.00 64.56 181 HIS A CA 1
ATOM 1479 C C . HIS A 1 181 ? -8.472 20.238 7.120 1.00 64.56 181 HIS A C 1
ATOM 1481 O O . HIS A 1 181 ? -8.910 19.082 7.075 1.00 64.56 181 HIS A O 1
ATOM 1487 N N . PRO A 1 182 ? -8.125 20.801 8.299 1.00 63.44 182 PRO A N 1
ATOM 1488 C CA . PRO A 1 182 ? -7.879 20.026 9.524 1.00 63.44 182 PRO A CA 1
ATOM 1489 C C . PRO A 1 182 ? -9.029 19.097 9.931 1.00 63.44 182 PRO A C 1
ATOM 1491 O O . PRO A 1 182 ? -8.808 17.950 10.296 1.00 63.44 182 PRO A O 1
ATOM 1494 N N . LYS A 1 183 ? -10.282 19.555 9.790 1.00 65.06 183 LYS A N 1
ATOM 1495 C CA . LYS A 1 183 ? -11.483 18.780 10.161 1.00 65.06 183 LYS A CA 1
ATOM 1496 C C . LYS A 1 183 ? -11.624 17.439 9.425 1.00 65.06 183 LYS A C 1
ATOM 1498 O O . LYS A 1 183 ? -12.079 16.471 10.031 1.00 65.06 183 LYS A O 1
ATOM 1503 N N . ASN A 1 184 ? -11.261 17.378 8.142 1.00 65.94 184 ASN A N 1
ATOM 1504 C CA . ASN A 1 184 ? -11.384 16.149 7.350 1.00 65.94 184 ASN A CA 1
ATOM 1505 C C . ASN A 1 184 ? -10.325 15.130 7.782 1.00 65.94 184 ASN A C 1
ATOM 1507 O O . ASN A 1 184 ? -10.619 13.944 7.937 1.00 65.94 184 ASN A O 1
ATOM 1511 N N . LEU A 1 185 ? -9.118 15.617 8.075 1.00 71.69 185 LEU A N 1
ATOM 1512 C CA . LEU A 1 185 ? -8.028 14.795 8.575 1.00 71.69 185 LEU A CA 1
ATOM 1513 C C . LEU A 1 185 ? -8.270 14.312 10.012 1.00 71.69 185 LEU A C 1
ATOM 1515 O O . LEU A 1 185 ? -8.028 13.144 10.294 1.00 71.69 185 LEU A O 1
ATOM 1519 N N . THR A 1 186 ? -8.830 15.138 10.903 1.00 70.25 186 THR A N 1
ATOM 1520 C CA . THR A 1 186 ? -9.162 14.718 12.278 1.00 70.25 186 THR A CA 1
ATOM 1521 C C . THR A 1 186 ? -10.093 13.504 12.299 1.00 70.25 186 THR A C 1
ATOM 1523 O O . THR A 1 186 ? -9.856 12.565 13.052 1.00 70.25 186 THR A O 1
ATOM 1526 N N . ASN A 1 187 ? -11.126 13.478 11.451 1.00 66.94 187 ASN A N 1
ATOM 1527 C CA . ASN A 1 187 ? -12.031 12.326 11.370 1.00 66.94 187 ASN A CA 1
ATOM 1528 C C . ASN A 1 187 ? -11.322 11.082 10.814 1.00 66.94 187 ASN A C 1
ATOM 1530 O O . ASN A 1 187 ? -11.526 9.979 11.313 1.00 66.94 187 ASN A O 1
ATOM 1534 N N . TYR A 1 188 ? -10.444 11.260 9.825 1.00 71.88 188 TYR A N 1
ATOM 1535 C CA . TYR A 1 188 ? -9.631 10.176 9.276 1.00 71.88 188 TYR A CA 1
ATOM 1536 C C . TYR A 1 188 ? -8.644 9.589 10.299 1.00 71.88 188 TYR A C 1
ATOM 1538 O O . TYR A 1 188 ? -8.381 8.382 10.299 1.00 71.88 188 TYR A O 1
ATOM 1546 N N . LEU A 1 189 ? -8.111 10.426 11.191 1.00 73.94 189 LEU A N 1
ATOM 1547 C CA . LEU A 1 189 ? -7.161 10.055 12.244 1.00 73.94 189 LEU A CA 1
ATOM 1548 C C . LEU A 1 189 ? -7.829 9.646 13.567 1.00 73.94 189 LEU A C 1
ATOM 1550 O O . LEU A 1 189 ? -7.133 9.212 14.477 1.00 73.94 189 LEU A O 1
ATOM 1554 N N . ALA A 1 190 ? -9.162 9.695 13.664 1.00 71.50 190 ALA A N 1
ATOM 1555 C CA . ALA A 1 190 ? -9.899 9.459 14.911 1.00 71.50 190 ALA A CA 1
ATOM 1556 C C . ALA A 1 190 ? -9.721 8.050 15.512 1.00 71.50 190 ALA A C 1
ATOM 1558 O O . ALA A 1 190 ? -9.996 7.837 16.692 1.00 71.50 190 ALA A O 1
ATOM 1559 N N . LEU A 1 191 ? -9.297 7.075 14.703 1.00 73.75 191 LEU A N 1
ATOM 1560 C CA . LEU A 1 191 ? -9.100 5.689 15.124 1.00 73.75 191 LEU A CA 1
ATOM 1561 C C . LEU A 1 191 ? -7.611 5.360 15.335 1.00 73.75 191 LEU A C 1
ATOM 1563 O O . LEU A 1 191 ? -6.792 5.686 14.472 1.00 73.75 191 LEU A O 1
ATOM 1567 N N . PRO A 1 192 ? -7.229 4.642 16.405 1.00 76.25 192 PRO A N 1
ATOM 1568 C CA . PRO A 1 192 ? -5.865 4.133 16.527 1.00 76.25 192 PRO A CA 1
ATOM 1569 C C . PRO A 1 192 ? -5.568 3.163 15.377 1.00 76.25 192 PRO A C 1
ATOM 1571 O O . PRO A 1 192 ? -6.450 2.413 14.948 1.00 76.25 192 PRO A O 1
ATOM 1574 N N . GLY A 1 193 ? -4.346 3.178 14.844 1.00 85.06 193 GLY A N 1
ATOM 1575 C CA . GLY A 1 193 ? -4.061 2.419 13.633 1.00 85.06 193 GLY A CA 1
ATOM 1576 C C . GLY A 1 193 ? -2.617 2.422 13.157 1.00 85.06 193 GLY A C 1
ATOM 1577 O O . GLY A 1 193 ? -1.722 2.943 13.815 1.00 85.06 193 GLY A O 1
ATOM 1578 N N . HIS A 1 194 ? -2.420 1.829 11.988 1.00 90.31 194 HIS A N 1
ATOM 1579 C CA . HIS A 1 194 ? -1.155 1.739 11.270 1.00 90.31 194 HIS A CA 1
ATOM 1580 C C . HIS A 1 194 ? -1.270 2.374 9.884 1.00 90.31 194 HIS A C 1
ATOM 1582 O O . HIS A 1 194 ? -2.376 2.618 9.389 1.00 90.31 194 HIS A O 1
ATOM 1588 N N . LEU A 1 195 ? -0.122 2.660 9.275 1.00 92.00 195 LEU A N 1
ATOM 1589 C CA . LEU A 1 195 ? -0.029 3.274 7.955 1.00 92.00 195 LEU A CA 1
ATOM 1590 C C . LEU A 1 195 ? 0.585 2.293 6.953 1.00 92.00 195 LEU A C 1
ATOM 1592 O O . LEU A 1 195 ? 1.570 1.623 7.259 1.00 92.00 195 LEU A O 1
ATOM 1596 N N . ILE A 1 196 ? 0.032 2.265 5.744 1.00 94.81 196 ILE A N 1
ATOM 1597 C CA . ILE A 1 196 ? 0.643 1.666 4.558 1.00 94.81 196 ILE A CA 1
ATOM 1598 C C . ILE A 1 196 ? 0.810 2.791 3.536 1.00 94.81 196 ILE A C 1
ATOM 1600 O O . ILE A 1 196 ? -0.182 3.255 2.974 1.00 94.81 196 ILE A O 1
ATOM 1604 N N . LEU A 1 197 ? 2.044 3.243 3.309 1.00 94.19 197 LEU A N 1
ATOM 1605 C CA . LEU A 1 197 ? 2.366 4.192 2.245 1.00 94.19 197 LEU A CA 1
ATOM 1606 C C . LEU A 1 197 ? 2.733 3.424 0.979 1.00 94.19 197 LEU A C 1
ATOM 1608 O O . LEU A 1 197 ? 3.770 2.771 0.914 1.00 94.19 197 LEU A O 1
ATOM 1612 N N . VAL A 1 198 ? 1.856 3.509 -0.015 1.00 93.50 198 VAL A N 1
ATOM 1613 C CA . VAL A 1 198 ? 1.984 2.827 -1.298 1.00 93.50 198 VAL A CA 1
ATOM 1614 C C . VAL A 1 198 ? 2.734 3.725 -2.276 1.00 93.50 198 VAL A C 1
ATOM 1616 O O . VAL A 1 198 ? 2.255 4.807 -2.627 1.00 93.50 198 VAL A O 1
ATOM 1619 N N . LEU A 1 199 ? 3.894 3.245 -2.710 1.00 92.50 199 LEU A N 1
ATOM 1620 C CA . LEU A 1 199 ? 4.856 3.915 -3.573 1.00 92.50 199 LEU A CA 1
ATOM 1621 C C . LEU A 1 199 ? 4.787 3.304 -4.973 1.00 92.50 199 LEU A C 1
ATOM 1623 O O . LEU A 1 199 ? 4.694 2.084 -5.124 1.00 92.50 199 LEU A O 1
ATOM 1627 N N . ASP A 1 200 ? 4.818 4.153 -5.994 1.00 89.94 200 ASP A N 1
ATOM 1628 C CA . ASP A 1 200 ? 4.753 3.728 -7.393 1.00 89.94 200 ASP A CA 1
ATOM 1629 C C . ASP A 1 200 ? 6.141 3.293 -7.893 1.00 89.94 200 ASP A C 1
ATOM 1631 O O . ASP A 1 200 ? 7.015 4.132 -8.122 1.00 89.94 200 ASP A O 1
ATOM 1635 N N . GLY A 1 201 ? 6.353 1.988 -8.079 1.00 91.19 201 GLY A N 1
ATOM 1636 C CA . GLY A 1 201 ? 7.604 1.444 -8.612 1.00 91.19 201 GLY A CA 1
ATOM 1637 C C . GLY A 1 201 ? 7.912 1.904 -10.032 1.00 91.19 201 GLY A C 1
ATOM 1638 O O . GLY A 1 201 ? 9.083 2.063 -10.364 1.00 91.19 201 GLY A O 1
ATOM 1639 N N . ALA A 1 202 ? 6.901 2.230 -10.845 1.00 88.44 202 ALA A N 1
ATOM 1640 C CA . ALA A 1 202 ? 7.124 2.787 -12.179 1.00 88.44 202 ALA A CA 1
ATOM 1641 C C . ALA A 1 202 ? 7.670 4.223 -12.105 1.00 88.44 202 ALA A C 1
ATOM 1643 O O . ALA A 1 202 ? 8.474 4.631 -12.942 1.00 88.44 202 ALA A O 1
ATOM 1644 N N . ARG A 1 203 ? 7.278 4.993 -11.079 1.00 87.12 203 ARG A N 1
ATOM 1645 C CA . ARG A 1 203 ? 7.878 6.304 -10.791 1.00 87.12 203 ARG A CA 1
ATOM 1646 C C . ARG A 1 203 ? 9.311 6.150 -10.284 1.00 87.12 203 ARG A C 1
ATOM 1648 O O . ARG A 1 203 ? 10.180 6.871 -10.749 1.00 87.12 203 ARG A O 1
ATOM 1655 N N . ILE A 1 204 ? 9.571 5.185 -9.400 1.00 91.19 204 ILE A N 1
ATOM 1656 C CA . ILE A 1 204 ? 10.937 4.860 -8.951 1.00 91.19 204 ILE A CA 1
ATOM 1657 C C . ILE A 1 204 ? 11.825 4.483 -10.148 1.00 91.19 204 ILE A C 1
ATOM 1659 O O . ILE A 1 204 ? 12.933 4.996 -10.259 1.00 91.19 204 ILE A O 1
ATOM 1663 N N . ALA A 1 205 ? 11.333 3.643 -11.062 1.00 90.50 205 ALA A N 1
ATOM 1664 C CA . ALA A 1 205 ? 12.044 3.262 -12.281 1.00 90.50 205 ALA A CA 1
ATOM 1665 C C . ALA A 1 205 ? 12.348 4.481 -13.163 1.00 90.50 205 ALA A C 1
ATOM 1667 O O . ALA A 1 205 ? 13.492 4.669 -13.570 1.00 90.50 205 ALA A O 1
ATOM 1668 N N . HIS A 1 206 ? 11.356 5.349 -13.384 1.00 88.56 206 HIS A N 1
ATOM 1669 C CA . HIS A 1 206 ? 11.540 6.601 -14.115 1.00 88.56 206 HIS A CA 1
ATOM 1670 C C . HIS A 1 206 ? 12.606 7.503 -13.467 1.00 88.56 206 HIS A C 1
ATOM 1672 O O . HIS A 1 206 ? 13.502 7.980 -14.157 1.00 88.56 206 HIS A O 1
ATOM 1678 N N . ASP A 1 207 ? 12.558 7.691 -12.143 1.00 89.19 207 ASP A N 1
ATOM 1679 C CA . ASP A 1 207 ? 13.529 8.506 -11.393 1.00 89.19 207 ASP A CA 1
ATOM 1680 C C . ASP A 1 207 ? 14.964 7.939 -11.486 1.00 89.19 207 ASP A C 1
ATOM 1682 O O . ASP A 1 207 ? 15.943 8.678 -11.375 1.00 89.19 207 ASP A O 1
ATOM 1686 N N . LEU A 1 208 ? 15.094 6.631 -11.726 1.00 91.56 208 LEU A N 1
ATOM 1687 C CA . LEU A 1 208 ? 16.359 5.924 -11.948 1.00 91.56 208 LEU A CA 1
ATOM 1688 C C . LEU A 1 208 ? 16.763 5.838 -13.434 1.00 91.56 208 LEU A C 1
ATOM 1690 O O . LEU A 1 208 ? 17.793 5.246 -13.746 1.00 91.56 208 LEU A O 1
ATOM 1694 N N . ASN A 1 209 ? 16.004 6.456 -14.346 1.00 90.12 209 ASN A N 1
ATOM 1695 C CA . ASN A 1 209 ? 16.176 6.375 -15.805 1.00 90.12 209 ASN A CA 1
ATOM 1696 C C . ASN A 1 209 ? 16.072 4.946 -16.370 1.00 90.12 209 ASN A C 1
ATOM 1698 O O . ASN A 1 209 ? 16.747 4.601 -17.342 1.00 90.12 209 ASN A O 1
ATOM 1702 N N . LEU A 1 210 ? 15.226 4.114 -15.767 1.00 89.06 210 LEU A N 1
ATOM 1703 C CA . LEU A 1 210 ? 14.938 2.759 -16.223 1.00 89.06 210 LEU A CA 1
ATOM 1704 C C . LEU A 1 210 ? 13.683 2.741 -17.098 1.00 89.06 210 LEU A C 1
ATOM 1706 O O . LEU A 1 210 ? 12.729 3.492 -16.876 1.00 89.06 210 LEU A O 1
ATOM 1710 N N . ALA A 1 211 ? 13.678 1.864 -18.100 1.00 82.00 211 ALA A N 1
ATOM 1711 C CA . ALA A 1 211 ? 12.514 1.673 -18.952 1.00 82.00 211 ALA A CA 1
ATOM 1712 C C . ALA A 1 211 ? 11.349 1.098 -18.132 1.00 82.00 211 ALA A C 1
ATOM 1714 O O . ALA A 1 211 ? 11.512 0.121 -17.405 1.00 82.00 211 ALA A O 1
ATOM 1715 N N . SER A 1 212 ? 10.165 1.695 -18.271 1.00 78.25 212 SER A N 1
ATOM 1716 C CA . SER A 1 212 ? 8.922 1.157 -17.716 1.00 78.25 212 SER A CA 1
ATOM 1717 C C . SER A 1 212 ? 7.838 1.206 -18.785 1.00 78.25 212 SER A C 1
ATOM 1719 O O . SER A 1 212 ? 7.686 2.219 -19.469 1.00 78.25 212 SER A O 1
ATOM 1721 N N . GLN A 1 213 ? 7.112 0.104 -18.945 1.00 75.25 213 GLN A N 1
ATOM 1722 C CA . GLN A 1 213 ? 5.932 0.023 -19.797 1.00 75.25 213 GLN A CA 1
ATOM 1723 C C . GLN A 1 213 ? 4.751 -0.375 -18.916 1.00 75.25 213 GLN A C 1
ATOM 1725 O O . GLN A 1 213 ? 4.767 -1.436 -18.305 1.00 75.25 213 GLN A O 1
ATOM 1730 N N . ASP A 1 214 ? 3.760 0.508 -18.830 1.00 78.62 214 ASP A N 1
ATOM 1731 C CA . ASP A 1 214 ? 2.503 0.276 -18.120 1.00 78.62 214 ASP A CA 1
ATOM 1732 C C . ASP A 1 214 ? 1.374 0.460 -19.133 1.00 78.62 214 ASP A C 1
ATOM 1734 O O . ASP A 1 214 ? 1.059 1.591 -19.513 1.00 78.62 214 ASP A O 1
ATOM 1738 N N . ALA A 1 215 ? 0.776 -0.639 -19.598 1.00 79.56 215 ALA A N 1
ATOM 1739 C CA . ALA A 1 215 ? -0.302 -0.594 -20.586 1.00 79.56 215 ALA A CA 1
ATOM 1740 C C . ALA A 1 215 ? -1.544 0.149 -20.059 1.00 79.56 215 ALA A C 1
ATOM 1742 O O . ALA A 1 215 ? -2.362 0.634 -20.840 1.00 79.56 215 ALA A O 1
ATOM 1743 N N . TRP A 1 216 ? -1.680 0.292 -18.736 1.00 77.88 216 TRP A N 1
ATOM 1744 C CA . TRP A 1 216 ? -2.738 1.079 -18.110 1.00 77.88 216 TRP A CA 1
ATOM 1745 C C . TRP A 1 216 ? -2.330 2.527 -17.812 1.00 77.88 216 TRP A C 1
ATOM 1747 O O . TRP A 1 216 ? -3.198 3.352 -17.522 1.00 77.88 216 TRP A O 1
ATOM 1757 N N . ASP A 1 217 ? -1.059 2.903 -17.895 1.00 74.19 217 ASP A N 1
ATOM 1758 C CA . ASP A 1 217 ? -0.606 4.267 -17.599 1.00 74.19 217 ASP A CA 1
ATOM 1759 C C . ASP A 1 217 ? 0.329 4.795 -18.691 1.00 74.19 217 ASP A C 1
ATOM 1761 O O . ASP A 1 217 ? 1.532 4.955 -18.495 1.00 74.19 217 ASP A O 1
ATOM 1765 N N . ALA A 1 218 ? -0.266 5.091 -19.851 1.00 61.41 218 ALA A N 1
ATOM 1766 C CA . ALA A 1 218 ? 0.439 5.533 -21.055 1.00 61.41 218 ALA A CA 1
ATOM 1767 C C . ALA A 1 218 ? 1.074 6.938 -20.958 1.00 61.41 218 ALA A C 1
ATOM 1769 O O . ALA A 1 218 ? 1.891 7.279 -21.809 1.00 61.41 218 ALA A O 1
ATOM 1770 N N . ASN A 1 219 ? 0.736 7.744 -19.938 1.00 65.88 219 ASN A N 1
ATOM 1771 C CA . ASN A 1 219 ? 1.279 9.097 -19.736 1.00 65.88 219 ASN A CA 1
ATOM 1772 C C . ASN A 1 219 ? 2.080 9.211 -18.421 1.00 65.88 219 ASN A C 1
ATOM 1774 O O . ASN A 1 219 ? 1.553 9.686 -17.410 1.00 65.88 219 ASN A O 1
ATOM 1778 N N . PRO A 1 220 ? 3.382 8.865 -18.427 1.00 60.56 220 PRO A N 1
ATOM 1779 C CA . PRO A 1 220 ? 4.259 9.017 -17.265 1.00 60.56 220 PRO A CA 1
ATOM 1780 C C . PRO A 1 220 ? 4.367 10.461 -16.747 1.00 60.56 220 PRO A C 1
ATOM 1782 O O . PRO A 1 220 ? 4.591 10.671 -15.556 1.00 60.56 220 PRO A O 1
ATOM 1785 N N . GLU A 1 221 ? 4.179 11.463 -17.614 1.00 58.00 221 GLU A N 1
ATOM 1786 C CA . GLU A 1 221 ? 4.331 12.886 -17.272 1.00 58.00 221 GLU A CA 1
ATOM 1787 C C . GLU A 1 221 ? 3.262 13.407 -16.288 1.00 58.00 221 GLU A C 1
ATOM 1789 O O . GLU A 1 221 ? 3.501 14.377 -15.564 1.00 58.00 221 GLU A O 1
ATOM 1794 N N . GLU A 1 222 ? 2.105 12.740 -16.183 1.00 56.47 222 GLU A N 1
ATOM 1795 C CA . GLU A 1 222 ? 1.025 13.112 -15.252 1.00 56.47 222 GLU A CA 1
ATOM 1796 C C . GLU A 1 222 ? 1.236 12.594 -13.813 1.00 56.47 222 GLU A C 1
ATOM 1798 O O . GLU A 1 222 ? 0.414 12.847 -12.924 1.00 56.47 222 GLU A O 1
ATOM 1803 N N . ARG A 1 223 ? 2.346 11.896 -13.537 1.00 60.00 223 ARG A N 1
ATOM 1804 C CA . ARG A 1 223 ? 2.671 11.312 -12.217 1.00 60.00 223 ARG A CA 1
ATOM 1805 C C . ARG A 1 223 ? 3.113 12.346 -11.160 1.00 60.00 223 ARG A C 1
ATOM 1807 O O . ARG A 1 223 ? 3.485 11.974 -10.048 1.00 60.00 223 ARG A O 1
ATOM 1814 N N . ASN A 1 224 ? 3.052 13.642 -11.477 1.00 52.66 224 ASN A N 1
ATOM 1815 C CA . ASN A 1 224 ? 3.845 14.697 -10.830 1.00 52.66 224 ASN A CA 1
ATOM 1816 C C . ASN A 1 224 ? 3.223 15.478 -9.660 1.00 52.66 224 ASN A C 1
ATOM 1818 O O . ASN A 1 224 ? 3.884 16.364 -9.125 1.00 52.66 224 ASN A O 1
ATOM 1822 N N . ASN A 1 225 ? 2.001 15.200 -9.209 1.00 55.81 225 ASN A N 1
ATOM 1823 C CA . ASN A 1 225 ? 1.315 16.243 -8.431 1.00 55.81 225 ASN A CA 1
ATOM 1824 C C . ASN A 1 225 ? 1.497 16.191 -6.904 1.00 55.81 225 ASN A C 1
ATOM 1826 O O . ASN A 1 225 ? 1.216 17.192 -6.252 1.00 55.81 225 ASN A O 1
ATOM 1830 N N . ILE A 1 226 ? 1.990 15.093 -6.306 1.00 64.06 226 ILE A N 1
ATOM 1831 C CA . ILE A 1 226 ? 2.202 15.014 -4.844 1.00 64.06 226 ILE A CA 1
ATOM 1832 C C . ILE A 1 226 ? 3.468 14.211 -4.497 1.00 64.06 226 ILE A C 1
ATOM 1834 O O . ILE A 1 226 ? 3.693 13.116 -5.021 1.00 64.06 226 ILE A O 1
ATOM 1838 N N . ASP A 1 227 ? 4.288 14.770 -3.603 1.00 79.56 227 ASP A N 1
ATOM 1839 C CA . ASP A 1 227 ? 5.482 14.134 -3.037 1.00 79.56 227 ASP A CA 1
ATOM 1840 C C . ASP A 1 227 ? 5.107 13.129 -1.932 1.00 79.56 227 ASP A C 1
ATOM 1842 O O . ASP A 1 227 ? 4.278 13.432 -1.067 1.00 79.56 227 ASP A O 1
ATOM 1846 N N . ASP A 1 228 ? 5.727 11.945 -1.952 1.00 86.44 228 ASP A N 1
ATOM 1847 C CA . ASP A 1 228 ? 5.456 10.827 -1.036 1.00 86.44 228 ASP A CA 1
ATOM 1848 C C . ASP A 1 228 ? 5.637 11.251 0.433 1.00 86.44 228 ASP A C 1
ATOM 1850 O O . ASP A 1 228 ? 4.840 10.885 1.302 1.00 86.44 228 ASP A O 1
ATOM 1854 N N . LEU A 1 229 ? 6.660 12.076 0.697 1.00 89.69 229 LEU A N 1
ATOM 1855 C CA . LEU A 1 229 ? 6.960 12.618 2.022 1.00 89.69 229 LEU A CA 1
ATOM 1856 C C . LEU A 1 229 ? 5.866 13.577 2.507 1.00 89.69 229 LEU A C 1
ATOM 1858 O O . LEU A 1 229 ? 5.411 13.453 3.643 1.00 89.69 229 LEU A O 1
ATOM 1862 N N . SER A 1 230 ? 5.393 14.478 1.641 1.00 87.06 230 SER A N 1
ATOM 1863 C CA . SER A 1 230 ? 4.416 15.510 2.017 1.00 87.06 230 SER A CA 1
ATOM 1864 C C . SER A 1 230 ? 3.099 14.935 2.561 1.00 87.06 230 SER A C 1
ATOM 1866 O O . SER A 1 230 ? 2.491 15.506 3.467 1.00 87.06 230 SER A O 1
ATOM 1868 N N . ILE A 1 231 ? 2.668 13.771 2.056 1.00 85.94 231 ILE A N 1
ATOM 1869 C CA . ILE A 1 231 ? 1.484 13.055 2.560 1.00 85.94 231 ILE A CA 1
ATOM 1870 C C . ILE A 1 231 ? 1.714 12.613 4.008 1.00 85.94 231 ILE A C 1
ATOM 1872 O O . ILE A 1 231 ? 0.839 12.763 4.865 1.00 85.94 231 ILE A O 1
ATOM 1876 N N . LEU A 1 232 ? 2.893 12.053 4.277 1.00 88.06 232 LEU A N 1
ATOM 1877 C CA . LEU A 1 232 ? 3.241 11.500 5.577 1.00 88.06 232 LEU A CA 1
ATOM 1878 C C . LEU A 1 232 ? 3.468 12.605 6.617 1.00 88.06 232 LEU A C 1
ATOM 1880 O O . LEU A 1 232 ? 2.951 12.502 7.731 1.00 88.06 232 LEU A O 1
ATOM 1884 N N . GLU A 1 233 ? 4.164 13.682 6.249 1.00 87.88 233 GLU A N 1
ATOM 1885 C CA . GLU A 1 233 ? 4.333 14.874 7.090 1.00 87.88 233 GLU A CA 1
ATOM 1886 C C . GLU A 1 233 ? 2.972 15.419 7.517 1.00 87.88 233 GLU A C 1
ATOM 1888 O O . GLU A 1 233 ? 2.680 15.468 8.714 1.00 87.88 233 GLU A O 1
ATOM 1893 N N . HIS A 1 234 ? 2.082 15.669 6.552 1.00 83.62 234 HIS A N 1
ATOM 1894 C CA . HIS A 1 234 ? 0.746 16.204 6.812 1.00 83.62 234 HIS A CA 1
ATOM 1895 C C . HIS A 1 234 ? -0.070 15.340 7.787 1.00 83.62 234 HIS A C 1
ATOM 1897 O O . HIS A 1 234 ? -0.712 15.851 8.707 1.00 83.62 234 HIS A O 1
ATOM 1903 N N . ILE A 1 235 ? -0.021 14.011 7.638 1.00 83.44 235 ILE A N 1
ATOM 1904 C CA . ILE A 1 235 ? -0.672 13.080 8.574 1.00 83.44 235 ILE A CA 1
ATOM 1905 C C . ILE A 1 235 ? -0.069 13.197 9.977 1.00 83.44 235 ILE A C 1
ATOM 1907 O O . ILE A 1 235 ? -0.800 13.271 10.965 1.00 83.44 235 ILE A O 1
ATOM 1911 N N . THR A 1 236 ? 1.258 13.181 10.080 1.00 83.44 236 THR A N 1
ATOM 1912 C CA . THR A 1 236 ? 1.951 13.093 11.373 1.00 83.44 236 THR A CA 1
ATOM 1913 C C . THR A 1 236 ? 1.974 14.400 12.164 1.00 83.44 236 THR A C 1
ATOM 1915 O O . THR A 1 236 ? 2.075 14.340 13.391 1.00 83.44 236 THR A O 1
ATOM 1918 N N . GLU A 1 237 ? 1.866 15.553 11.500 1.00 81.88 237 GLU A N 1
ATOM 1919 C CA . GLU A 1 237 ? 1.711 16.871 12.132 1.00 81.88 237 GLU A CA 1
ATOM 1920 C C . GLU A 1 237 ? 0.369 17.006 12.856 1.00 81.88 237 GLU A C 1
ATOM 1922 O O . GLU A 1 237 ? 0.274 17.656 13.896 1.00 81.88 237 GLU A O 1
ATOM 1927 N N . ASN A 1 238 ? -0.664 16.349 12.327 1.00 74.06 238 ASN A N 1
ATOM 1928 C CA . ASN A 1 238 ? -2.028 16.396 12.846 1.00 74.06 238 ASN A CA 1
ATOM 1929 C C . ASN A 1 238 ? -2.365 15.212 13.766 1.00 74.06 238 ASN A C 1
ATOM 1931 O O . ASN A 1 238 ? -3.513 15.059 14.187 1.00 74.06 238 ASN A O 1
ATOM 1935 N N . TRP A 1 239 ? -1.377 14.372 14.085 1.00 75.75 239 TRP A N 1
ATOM 1936 C CA . TRP A 1 239 ? -1.540 13.252 15.002 1.00 75.75 239 TRP A CA 1
ATOM 1937 C C . TRP A 1 239 ? -1.139 13.656 16.421 1.00 75.75 239 TRP A C 1
ATOM 1939 O O . TRP A 1 239 ? -0.041 14.169 16.652 1.00 75.75 239 TRP A O 1
ATOM 1949 N N . GLU A 1 240 ? -1.998 13.382 17.404 1.00 67.56 240 GLU A N 1
ATOM 1950 C CA . GLU A 1 240 ? -1.630 13.537 18.809 1.00 67.56 240 GLU A CA 1
ATOM 1951 C C . GLU A 1 240 ? -0.359 12.740 19.149 1.00 67.56 240 GLU A C 1
ATOM 1953 O O . GLU A 1 240 ? -0.189 11.573 18.779 1.00 67.56 240 GLU A O 1
ATOM 1958 N N . LYS A 1 241 ? 0.556 13.373 19.898 1.00 59.78 241 LYS A N 1
ATOM 1959 C CA . LYS A 1 241 ? 1.885 12.810 20.178 1.00 59.78 241 LYS A CA 1
ATOM 1960 C C . LYS A 1 241 ? 1.861 11.446 20.896 1.00 59.78 241 LYS A C 1
ATOM 1962 O O . LYS A 1 241 ? 2.842 10.714 20.843 1.00 59.78 241 LYS A O 1
ATOM 1967 N N . ALA A 1 242 ? 0.786 11.104 21.599 1.00 51.59 242 ALA A N 1
ATOM 1968 C CA . ALA A 1 242 ? 0.689 9.845 22.339 1.00 51.59 242 ALA A CA 1
ATOM 1969 C C . ALA A 1 242 ? 0.373 8.632 21.441 1.00 51.59 242 ALA A C 1
ATOM 1971 O O . ALA A 1 242 ? 0.741 7.507 21.787 1.00 51.59 242 ALA A O 1
ATOM 1972 N N . ASP A 1 243 ? -0.253 8.859 20.284 1.00 61.38 243 ASP A N 1
ATOM 1973 C CA . ASP A 1 243 ? -0.790 7.797 19.431 1.00 61.38 243 ASP A CA 1
ATOM 1974 C C . ASP A 1 243 ? 0.192 7.343 18.336 1.00 61.38 243 ASP A C 1
ATOM 1976 O O . ASP A 1 243 ? 0.166 6.180 17.922 1.00 61.38 243 ASP A O 1
ATOM 1980 N N . TYR A 1 244 ? 1.138 8.198 17.922 1.00 63.22 244 TYR A N 1
ATOM 1981 C CA . TYR A 1 244 ? 2.120 7.820 16.894 1.00 63.22 244 TYR A CA 1
ATOM 1982 C C . TYR A 1 244 ? 3.170 6.812 17.393 1.00 63.22 244 TYR A C 1
ATOM 1984 O O . TYR A 1 244 ? 3.631 5.996 16.607 1.00 63.22 244 TYR A O 1
ATOM 1992 N N . ASN A 1 245 ? 3.534 6.808 18.684 1.00 67.00 245 ASN A N 1
ATOM 1993 C CA . ASN A 1 245 ? 4.587 5.919 19.218 1.00 67.00 245 ASN A CA 1
ATOM 1994 C C . ASN A 1 245 ? 4.251 4.421 19.093 1.00 67.00 245 ASN A C 1
ATOM 1996 O O . ASN A 1 245 ? 5.118 3.573 19.273 1.00 67.00 245 ASN A O 1
ATOM 2000 N N . LYS A 1 246 ? 2.979 4.091 18.845 1.00 76.19 246 LYS A N 1
ATOM 2001 C CA . LYS A 1 246 ? 2.481 2.718 18.668 1.00 76.19 246 LYS A CA 1
ATOM 2002 C C . LYS A 1 246 ? 2.081 2.425 17.223 1.00 76.19 246 LYS A C 1
ATOM 2004 O O . LYS A 1 246 ? 1.550 1.355 16.935 1.00 76.19 246 LYS A O 1
ATOM 2009 N N . THR A 1 247 ? 2.278 3.389 16.332 1.00 86.06 247 THR A N 1
ATOM 2010 C CA . THR A 1 247 ? 1.911 3.281 14.929 1.00 86.06 247 THR A CA 1
ATOM 2011 C C . THR A 1 247 ? 3.067 2.677 14.163 1.00 86.06 247 THR A C 1
ATOM 2013 O O . THR A 1 247 ? 4.145 3.255 14.133 1.00 86.06 247 THR A O 1
ATOM 2016 N N . LYS A 1 248 ? 2.816 1.556 13.492 1.00 91.69 248 LYS A N 1
ATOM 2017 C CA . LYS A 1 248 ? 3.730 1.021 12.495 1.00 91.69 248 LYS A CA 1
ATOM 2018 C C . LYS A 1 248 ? 3.495 1.664 11.122 1.00 91.69 248 LYS A C 1
ATOM 2020 O O . LYS A 1 248 ? 2.350 1.982 10.779 1.00 91.69 248 LYS A O 1
ATOM 2025 N N . LEU A 1 249 ? 4.561 1.809 10.340 1.00 94.44 249 LEU A N 1
ATOM 2026 C CA . LEU A 1 249 ? 4.545 2.296 8.960 1.00 94.44 249 LEU A CA 1
ATOM 2027 C C . LEU A 1 249 ? 5.110 1.233 8.011 1.00 94.44 249 LEU A C 1
ATOM 2029 O O . LEU A 1 249 ? 6.291 0.914 8.062 1.00 94.44 249 LEU A O 1
ATOM 2033 N N . ALA A 1 250 ? 4.290 0.727 7.097 1.00 96.19 250 ALA A N 1
ATOM 2034 C CA . ALA A 1 250 ? 4.775 -0.062 5.971 1.00 96.19 250 ALA A CA 1
ATOM 2035 C C . ALA A 1 250 ? 4.971 0.849 4.752 1.00 96.19 250 ALA A C 1
ATOM 2037 O O . ALA A 1 250 ? 4.017 1.477 4.290 1.00 96.19 250 ALA A O 1
ATOM 2038 N N . LEU A 1 251 ? 6.191 0.917 4.225 1.00 96.31 251 LEU A N 1
ATOM 2039 C CA . LEU A 1 251 ? 6.481 1.532 2.930 1.00 96.31 251 LEU A CA 1
ATOM 2040 C C . LEU A 1 251 ? 6.402 0.435 1.868 1.00 96.31 251 LEU A C 1
ATOM 2042 O O . LEU A 1 251 ? 7.186 -0.502 1.918 1.00 96.31 251 LEU A O 1
ATOM 2046 N N . VAL A 1 252 ? 5.460 0.503 0.933 1.00 95.62 252 VAL A N 1
ATOM 2047 C CA . VAL A 1 252 ? 5.212 -0.583 -0.026 1.00 95.62 252 VAL A CA 1
ATOM 2048 C C . VAL A 1 252 ? 5.508 -0.108 -1.437 1.00 95.62 252 VAL A C 1
ATOM 2050 O O . VAL A 1 252 ? 4.761 0.697 -1.985 1.00 95.62 252 VAL A O 1
ATOM 2053 N N . ILE A 1 253 ? 6.576 -0.629 -2.036 1.00 94.38 253 ILE A N 1
ATOM 2054 C CA . ILE A 1 253 ? 6.895 -0.433 -3.450 1.00 94.38 253 ILE A CA 1
ATOM 2055 C C . ILE A 1 253 ? 5.976 -1.343 -4.268 1.00 94.38 253 ILE A C 1
ATOM 2057 O O . ILE A 1 253 ? 6.144 -2.563 -4.299 1.00 94.38 253 ILE A O 1
ATOM 2061 N N . THR A 1 254 ? 4.967 -0.757 -4.904 1.00 92.81 254 THR A N 1
ATOM 2062 C CA . THR A 1 254 ? 4.161 -1.454 -5.916 1.00 92.81 254 THR A CA 1
ATOM 2063 C C . THR A 1 254 ? 4.893 -1.497 -7.236 1.00 92.81 254 THR A C 1
ATOM 2065 O O . THR A 1 254 ? 5.809 -0.711 -7.449 1.00 92.81 254 THR A O 1
ATOM 2068 N N . LYS A 1 255 ? 4.489 -2.402 -8.125 1.00 91.50 255 LYS A N 1
ATOM 2069 C CA . LYS A 1 255 ? 5.105 -2.554 -9.444 1.00 91.50 255 LYS A CA 1
ATOM 2070 C C . LYS A 1 255 ? 6.618 -2.835 -9.397 1.00 91.50 255 LYS A C 1
ATOM 2072 O O . LYS A 1 255 ? 7.395 -2.317 -10.197 1.00 91.50 255 LYS A O 1
ATOM 2077 N N . ALA A 1 256 ? 7.061 -3.578 -8.383 1.00 91.44 256 ALA A N 1
ATOM 2078 C CA . ALA A 1 256 ? 8.479 -3.727 -8.054 1.00 91.44 256 ALA A CA 1
ATOM 2079 C C . ALA A 1 256 ? 9.272 -4.576 -9.062 1.00 91.44 256 ALA A C 1
ATOM 2081 O O . ALA A 1 256 ? 10.493 -4.499 -9.116 1.00 91.44 256 ALA A O 1
ATOM 2082 N N . ASP A 1 257 ? 8.588 -5.377 -9.861 1.00 87.69 257 ASP A N 1
ATOM 2083 C CA . ASP A 1 257 ? 9.122 -6.188 -10.956 1.00 87.69 257 ASP A CA 1
ATOM 2084 C C . ASP A 1 257 ? 9.691 -5.411 -12.132 1.00 87.69 257 ASP A C 1
ATOM 2086 O O . ASP A 1 257 ? 10.655 -5.876 -12.734 1.00 87.69 257 ASP A O 1
ATOM 2090 N N . ILE A 1 258 ? 9.226 -4.182 -12.366 1.00 88.50 258 ILE A N 1
ATOM 2091 C CA . ILE A 1 258 ? 9.869 -3.251 -13.310 1.00 88.50 258 ILE A CA 1
ATOM 2092 C C . ILE A 1 258 ? 11.347 -3.035 -12.941 1.00 88.50 258 ILE A C 1
ATOM 2094 O O . ILE A 1 258 ? 12.192 -2.775 -13.794 1.00 88.50 258 ILE A O 1
ATOM 2098 N N . LEU A 1 259 ? 11.670 -3.158 -11.653 1.00 89.88 259 LEU A N 1
ATOM 2099 C CA . LEU A 1 259 ? 12.999 -2.922 -11.110 1.00 89.88 259 LEU A CA 1
ATOM 2100 C C . LEU A 1 259 ? 13.815 -4.215 -10.946 1.00 89.88 259 LEU A C 1
ATOM 2102 O O . LEU A 1 259 ? 14.988 -4.115 -10.610 1.00 89.88 259 LEU A O 1
ATOM 2106 N N . TRP A 1 260 ? 13.257 -5.416 -11.158 1.00 88.00 260 TRP A N 1
ATOM 2107 C CA . TRP A 1 260 ? 13.926 -6.683 -10.803 1.00 88.00 260 TRP A CA 1
ATOM 2108 C C . TRP A 1 260 ? 15.233 -6.937 -11.545 1.00 88.00 260 TRP A C 1
ATOM 2110 O O . TRP A 1 260 ? 16.167 -7.464 -10.946 1.00 88.00 260 TRP A O 1
ATOM 2120 N N . ASN A 1 261 ? 15.316 -6.553 -12.821 1.00 86.88 261 ASN A N 1
ATOM 2121 C CA . ASN A 1 261 ? 16.528 -6.767 -13.615 1.00 86.88 261 ASN A CA 1
ATOM 2122 C C . ASN A 1 261 ? 17.729 -6.008 -13.034 1.00 86.88 261 ASN A C 1
ATOM 2124 O O . ASN A 1 261 ? 18.835 -6.538 -12.999 1.00 86.88 261 ASN A O 1
ATOM 2128 N N . GLU A 1 262 ? 17.491 -4.795 -12.535 1.00 89.81 262 GLU A N 1
ATOM 2129 C CA . GLU A 1 262 ? 18.524 -3.938 -11.943 1.00 89.81 26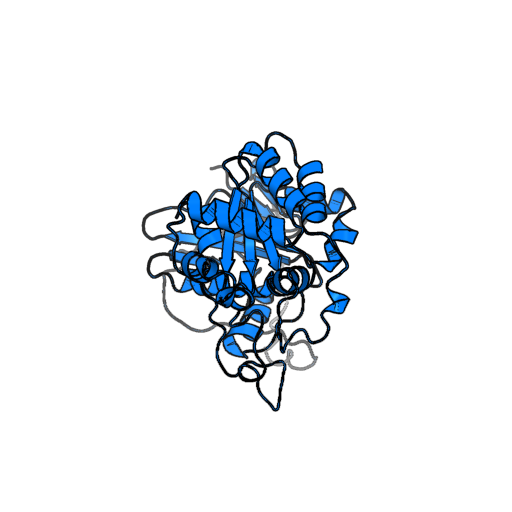2 GLU A CA 1
ATOM 2130 C C . GLU A 1 262 ? 18.656 -4.146 -10.425 1.00 89.81 262 GLU A C 1
ATOM 2132 O O . GLU A 1 262 ? 19.727 -3.963 -9.848 1.00 89.81 262 GLU A O 1
ATOM 2137 N N . TYR A 1 263 ? 17.574 -4.572 -9.769 1.00 90.44 263 TYR A N 1
ATOM 2138 C CA . TYR A 1 263 ? 17.479 -4.784 -8.325 1.00 90.44 263 TYR A CA 1
ATOM 2139 C C . TYR A 1 263 ? 16.834 -6.146 -7.997 1.00 90.44 263 TYR A C 1
ATOM 2141 O O . TYR A 1 263 ? 15.697 -6.193 -7.507 1.00 90.44 263 TYR A O 1
ATOM 2149 N N . PRO A 1 264 ? 17.558 -7.271 -8.181 1.00 88.25 264 PRO A N 1
ATOM 2150 C CA . PRO A 1 264 ? 17.020 -8.621 -7.966 1.00 88.25 264 PRO A CA 1
ATOM 2151 C C . PRO A 1 264 ? 16.503 -8.878 -6.546 1.00 88.25 264 PRO A C 1
ATOM 2153 O O . PRO A 1 264 ? 15.599 -9.688 -6.344 1.00 88.25 264 PRO A O 1
ATOM 2156 N N . LEU A 1 265 ? 17.014 -8.140 -5.552 1.00 87.56 265 LEU A N 1
ATOM 2157 C CA . LEU A 1 265 ? 16.577 -8.248 -4.156 1.00 87.56 265 LEU A CA 1
ATOM 2158 C C . LEU A 1 265 ? 15.064 -8.043 -3.992 1.00 87.56 265 LEU A C 1
ATOM 2160 O O . LEU A 1 265 ? 14.459 -8.604 -3.081 1.00 87.56 265 LEU A O 1
ATOM 2164 N N . LEU A 1 266 ? 14.440 -7.240 -4.861 1.00 87.00 266 LEU A N 1
ATOM 2165 C CA . LEU A 1 266 ? 13.007 -6.966 -4.813 1.00 87.00 266 LEU A CA 1
ATOM 2166 C C . LEU A 1 266 ? 12.192 -8.233 -5.081 1.00 87.00 266 LEU A C 1
ATOM 2168 O O . LEU A 1 266 ? 11.146 -8.409 -4.462 1.00 87.00 266 LEU A O 1
ATOM 2172 N N . GLN A 1 267 ? 12.685 -9.138 -5.931 1.00 86.38 267 GLN A N 1
ATOM 2173 C CA . GLN A 1 267 ? 12.053 -10.434 -6.165 1.00 86.38 267 GLN A CA 1
ATOM 2174 C C . GLN A 1 267 ? 12.102 -11.294 -4.895 1.00 86.38 267 GLN A C 1
ATOM 2176 O O . GLN A 1 267 ? 11.097 -11.874 -4.489 1.00 86.38 267 GLN A O 1
ATOM 2181 N N . GLU A 1 268 ? 13.244 -11.311 -4.201 1.00 84.88 268 GLU A N 1
ATOM 2182 C CA . GLU A 1 268 ? 13.384 -12.050 -2.943 1.00 84.88 268 GLU A CA 1
ATOM 2183 C C . GLU A 1 268 ? 12.499 -11.491 -1.820 1.00 84.88 268 GLU A C 1
ATOM 2185 O O . GLU A 1 268 ? 11.965 -12.247 -1.009 1.00 84.88 268 GLU A O 1
ATOM 2190 N N . VAL A 1 269 ? 12.358 -10.164 -1.752 1.00 84.88 269 VAL A N 1
ATOM 2191 C CA . VAL A 1 269 ? 11.533 -9.466 -0.754 1.00 84.88 269 VAL A CA 1
ATOM 2192 C C . VAL A 1 269 ? 10.038 -9.663 -1.019 1.00 84.88 269 VAL A C 1
ATOM 2194 O O . VAL A 1 269 ? 9.271 -9.753 -0.063 1.00 84.88 269 VAL A O 1
ATOM 2197 N N . CYS A 1 270 ? 9.617 -9.764 -2.284 1.00 83.12 270 CYS A N 1
ATOM 2198 C CA . CYS A 1 270 ? 8.242 -10.124 -2.647 1.00 83.12 270 CYS A CA 1
ATOM 2199 C C . CYS A 1 270 ? 7.880 -11.560 -2.232 1.00 83.12 270 CYS A C 1
ATOM 2201 O O . CYS A 1 270 ? 6.719 -11.833 -1.926 1.00 83.12 270 CYS A O 1
ATOM 2203 N N . ALA A 1 271 ? 8.859 -12.470 -2.218 1.00 80.81 271 ALA A N 1
ATOM 2204 C CA . ALA A 1 271 ? 8.637 -13.899 -2.010 1.00 80.81 271 ALA A CA 1
ATOM 2205 C C . ALA A 1 271 ? 8.629 -14.345 -0.534 1.00 80.81 271 ALA A C 1
ATOM 2207 O O . ALA A 1 271 ? 8.209 -15.467 -0.249 1.00 80.81 271 ALA A O 1
ATOM 2208 N N . SER A 1 272 ? 9.097 -13.521 0.415 1.00 75.06 272 SER A N 1
ATOM 2209 C CA . SER A 1 272 ? 9.287 -13.959 1.807 1.00 75.06 272 SER A CA 1
ATOM 2210 C C . SER A 1 272 ? 8.942 -12.907 2.864 1.00 75.06 272 SER A C 1
ATOM 2212 O O . SER A 1 272 ? 9.287 -11.732 2.744 1.00 75.06 272 SER A O 1
ATOM 2214 N N . LEU A 1 273 ? 8.346 -13.375 3.969 1.00 63.28 273 LEU A N 1
ATOM 2215 C CA . LEU A 1 273 ? 8.206 -12.623 5.224 1.00 63.28 273 LEU A CA 1
ATOM 2216 C C . LEU A 1 273 ? 9.551 -12.424 5.942 1.00 63.28 273 LEU A C 1
ATOM 2218 O O . LEU A 1 273 ? 9.703 -11.465 6.696 1.00 63.28 273 LEU A O 1
ATOM 2222 N N . SER A 1 274 ? 10.527 -13.318 5.741 1.00 57.75 274 SER A N 1
ATOM 2223 C CA . SER A 1 274 ? 11.838 -13.223 6.388 1.00 57.75 274 SER A CA 1
ATOM 2224 C C . SER A 1 274 ? 12.725 -12.209 5.668 1.00 57.75 274 SER A C 1
ATOM 2226 O O . SER A 1 274 ? 13.424 -12.512 4.697 1.00 57.75 274 SER A O 1
ATOM 2228 N N . LYS A 1 275 ? 12.711 -10.975 6.167 1.00 68.25 275 LYS A N 1
ATOM 2229 C CA . LYS A 1 275 ? 13.628 -9.935 5.711 1.00 68.25 275 LYS A CA 1
ATOM 2230 C C . LYS A 1 275 ? 14.737 -9.750 6.732 1.00 68.25 275 LYS A C 1
ATOM 2232 O O . LYS A 1 275 ? 14.480 -9.565 7.916 1.00 68.25 275 LYS A O 1
ATOM 2237 N N . THR A 1 276 ? 15.973 -9.845 6.264 1.00 80.25 276 THR A N 1
ATOM 2238 C CA . THR A 1 276 ? 17.156 -9.527 7.062 1.00 80.25 276 THR A CA 1
ATOM 2239 C C . THR A 1 276 ? 17.349 -8.012 7.113 1.00 80.25 276 THR A C 1
ATOM 2241 O O . THR A 1 276 ? 16.907 -7.296 6.209 1.00 80.25 276 THR A O 1
ATOM 2244 N N . ASP A 1 277 ? 18.054 -7.522 8.132 1.00 86.25 277 ASP A N 1
ATOM 2245 C CA . ASP A 1 277 ? 18.442 -6.106 8.223 1.00 86.25 277 ASP A CA 1
ATOM 2246 C C . ASP 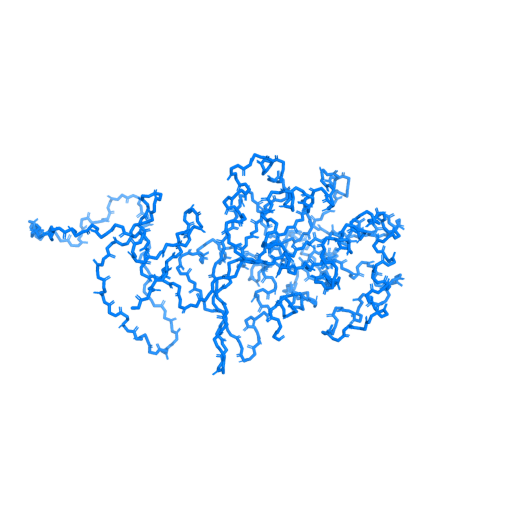A 1 277 ? 19.215 -5.649 6.973 1.00 86.25 277 ASP A C 1
ATOM 2248 O O . ASP A 1 277 ? 19.038 -4.532 6.496 1.00 86.25 277 ASP A O 1
ATOM 2252 N N . GLU A 1 278 ? 20.008 -6.548 6.382 1.00 88.62 278 GLU A N 1
ATOM 2253 C CA . GLU A 1 278 ? 20.714 -6.329 5.115 1.00 88.62 278 GLU A CA 1
ATOM 2254 C C . GLU A 1 278 ? 19.750 -6.016 3.960 1.00 88.62 278 GLU A C 1
ATOM 2256 O O . GLU A 1 278 ? 19.914 -5.003 3.281 1.00 88.62 278 GLU A O 1
ATOM 2261 N N . LYS A 1 279 ? 18.680 -6.811 3.794 1.00 89.94 279 LYS A N 1
ATOM 2262 C CA . LYS A 1 279 ? 17.651 -6.564 2.769 1.00 89.94 279 LYS A CA 1
ATOM 2263 C C . LYS A 1 279 ? 16.942 -5.231 2.987 1.00 89.94 279 LYS A C 1
ATOM 2265 O O . LYS A 1 279 ? 16.637 -4.533 2.022 1.00 89.94 279 LYS A O 1
ATOM 2270 N N . GLN A 1 280 ? 16.680 -4.861 4.242 1.00 92.81 280 GLN A N 1
ATOM 2271 C CA . GLN A 1 280 ? 16.107 -3.552 4.554 1.00 92.81 280 GLN A CA 1
ATOM 2272 C C . GLN A 1 280 ? 17.065 -2.413 4.203 1.00 92.81 280 GLN A C 1
ATOM 2274 O O . GLN A 1 280 ? 16.624 -1.416 3.634 1.00 92.81 280 GLN A O 1
ATOM 2279 N N . GLU A 1 281 ? 18.363 -2.545 4.476 1.00 93.69 281 GLU A N 1
ATOM 2280 C CA . GLU A 1 281 ? 19.331 -1.519 4.085 1.00 93.69 281 GLU A CA 1
ATOM 2281 C C . GLU A 1 281 ? 19.478 -1.380 2.572 1.00 93.69 281 GLU A C 1
ATOM 2283 O O . GLU A 1 281 ? 19.570 -0.258 2.072 1.00 93.69 281 GLU A O 1
ATOM 2288 N N . ASP A 1 282 ? 19.428 -2.473 1.816 1.00 93.00 282 ASP A N 1
ATOM 2289 C CA . ASP A 1 282 ? 19.479 -2.379 0.359 1.00 93.00 282 ASP A CA 1
ATOM 2290 C C . ASP A 1 282 ? 18.209 -1.752 -0.235 1.00 93.00 282 ASP A C 1
ATOM 2292 O O . ASP A 1 282 ? 18.300 -0.918 -1.139 1.00 93.00 282 ASP A O 1
ATOM 2296 N N . LEU A 1 283 ? 17.030 -2.027 0.338 1.00 94.31 283 LEU A N 1
ATOM 2297 C CA . LEU A 1 283 ? 15.802 -1.300 -0.003 1.00 94.31 283 LEU A CA 1
ATOM 2298 C C . LEU A 1 283 ? 15.928 0.196 0.312 1.00 94.31 283 LEU A C 1
ATOM 2300 O O . LEU A 1 283 ? 15.552 1.033 -0.507 1.00 94.31 283 LEU A O 1
ATOM 2304 N N . LYS A 1 284 ? 16.500 0.569 1.463 1.00 95.38 284 LYS A N 1
ATOM 2305 C CA . LYS A 1 284 ? 16.747 1.984 1.789 1.00 95.38 284 LYS A CA 1
ATOM 2306 C C . LYS A 1 284 ? 17.713 2.625 0.798 1.00 95.38 284 LYS A C 1
ATOM 2308 O O . LYS A 1 284 ? 17.484 3.766 0.399 1.00 95.38 284 LYS A O 1
ATOM 2313 N N . LYS A 1 285 ? 18.771 1.924 0.375 1.00 95.56 285 LYS A N 1
ATOM 2314 C CA . LYS A 1 285 ? 19.696 2.411 -0.664 1.00 95.56 285 LYS A CA 1
ATOM 2315 C C . LYS A 1 285 ? 18.961 2.667 -1.978 1.00 95.56 285 LYS A C 1
ATOM 2317 O O . LYS A 1 285 ? 19.110 3.763 -2.513 1.00 95.56 285 LYS A O 1
ATOM 2322 N N . LEU A 1 286 ? 18.128 1.732 -2.440 1.00 95.00 286 LEU A N 1
ATOM 2323 C CA . LEU A 1 286 ? 17.284 1.910 -3.630 1.00 95.00 286 LEU A CA 1
ATOM 2324 C C . LEU A 1 286 ? 16.404 3.164 -3.507 1.00 95.00 286 LEU A C 1
ATOM 2326 O O . LEU A 1 286 ? 16.410 4.035 -4.377 1.00 95.00 286 LEU A O 1
ATOM 2330 N N . MET A 1 287 ? 15.695 3.307 -2.386 1.00 95.12 287 MET A N 1
ATOM 2331 C CA . MET A 1 287 ? 14.835 4.466 -2.142 1.00 95.12 287 MET A CA 1
ATOM 2332 C C . MET A 1 287 ? 15.625 5.781 -2.173 1.00 95.12 287 MET A C 1
ATOM 2334 O O . MET A 1 287 ? 15.196 6.743 -2.813 1.00 95.12 287 MET A O 1
ATOM 2338 N N . ARG A 1 288 ? 16.810 5.819 -1.552 1.00 95.62 288 ARG A N 1
ATOM 2339 C CA . ARG A 1 288 ? 17.713 6.982 -1.578 1.00 95.62 288 ARG A CA 1
ATOM 2340 C C . ARG A 1 288 ? 18.198 7.301 -2.997 1.00 95.62 288 ARG A C 1
ATOM 2342 O O . ARG A 1 288 ? 18.181 8.471 -3.372 1.00 95.62 288 ARG A O 1
ATOM 2349 N N . GLN A 1 289 ? 18.576 6.289 -3.781 1.00 95.25 289 GLN A N 1
ATOM 2350 C CA . GLN A 1 289 ? 19.001 6.442 -5.180 1.00 95.25 289 GLN A CA 1
ATOM 2351 C C . GLN A 1 289 ? 17.883 7.008 -6.063 1.00 95.25 289 GLN A C 1
ATOM 2353 O O . GLN A 1 289 ? 18.148 7.861 -6.900 1.00 95.25 289 GLN A O 1
ATOM 2358 N N . SER A 1 290 ? 16.631 6.615 -5.814 1.00 92.19 290 SER A N 1
ATOM 2359 C CA . SER A 1 290 ? 15.450 7.122 -6.532 1.00 92.19 290 SER A CA 1
ATOM 2360 C C . SER A 1 290 ? 15.003 8.538 -6.121 1.00 92.19 290 SER A C 1
ATOM 2362 O O . SER A 1 290 ? 13.892 8.951 -6.435 1.00 92.19 290 SER A O 1
ATOM 2364 N N . GLY A 1 291 ? 15.808 9.270 -5.342 1.00 90.62 291 GLY A N 1
ATOM 2365 C CA . GLY A 1 291 ? 15.484 10.627 -4.880 1.00 90.62 291 GLY A CA 1
ATOM 2366 C C . GLY A 1 291 ? 14.627 10.706 -3.609 1.00 90.62 291 GLY A C 1
ATOM 2367 O O . GLY A 1 291 ? 14.336 11.801 -3.135 1.00 90.62 291 GLY A O 1
ATOM 2368 N N . ARG A 1 292 ? 14.275 9.579 -2.976 1.00 93.62 292 ARG A N 1
ATOM 2369 C CA . ARG A 1 292 ? 13.401 9.526 -1.781 1.00 93.62 292 ARG A CA 1
ATOM 2370 C C . ARG A 1 292 ? 14.175 9.507 -0.461 1.00 93.62 292 ARG A C 1
ATOM 2372 O O . ARG A 1 292 ? 13.702 8.989 0.549 1.00 93.62 292 ARG A O 1
ATOM 2379 N N . ASN A 1 293 ? 15.372 10.094 -0.436 1.00 94.69 293 ASN A N 1
ATOM 2380 C CA . ASN A 1 293 ? 16.209 10.144 0.766 1.00 94.69 293 ASN A CA 1
ATOM 2381 C C . ASN A 1 293 ? 15.512 10.850 1.944 1.00 94.69 293 ASN A C 1
ATOM 2383 O O . ASN A 1 293 ? 15.590 10.376 3.074 1.00 94.69 293 ASN A O 1
ATOM 2387 N N . ALA A 1 294 ? 14.787 11.942 1.681 1.00 94.12 294 ALA A N 1
ATOM 2388 C CA . ALA A 1 294 ? 14.066 12.675 2.720 1.00 94.12 294 ALA A CA 1
ATOM 2389 C C . ALA A 1 294 ? 12.944 11.834 3.359 1.00 94.12 294 ALA A C 1
ATOM 2391 O O . ALA A 1 294 ? 12.804 11.844 4.579 1.00 94.12 294 ALA A O 1
ATOM 2392 N N . LEU A 1 295 ? 12.219 11.031 2.567 1.00 94.44 295 LEU A N 1
ATOM 2393 C CA . LEU A 1 295 ? 11.221 10.079 3.070 1.00 94.44 295 LEU A CA 1
ATOM 2394 C C . LEU A 1 295 ? 11.849 9.039 4.008 1.00 94.44 295 LEU A C 1
ATOM 2396 O O . LEU A 1 295 ? 11.297 8.759 5.070 1.00 94.44 295 LEU A O 1
ATOM 2400 N N . ILE A 1 296 ? 13.008 8.488 3.635 1.00 95.56 296 ILE A N 1
ATOM 2401 C CA . ILE A 1 296 ? 13.718 7.506 4.465 1.00 95.56 296 ILE A CA 1
ATOM 2402 C C . ILE A 1 296 ? 14.185 8.132 5.779 1.00 95.56 296 ILE A C 1
ATOM 2404 O O . ILE A 1 296 ? 13.896 7.583 6.840 1.00 95.56 296 ILE A O 1
ATOM 2408 N N . ILE A 1 297 ? 14.830 9.301 5.726 1.00 95.19 297 ILE A N 1
ATOM 2409 C CA . ILE A 1 297 ? 15.271 10.027 6.927 1.00 95.19 297 ILE A CA 1
ATOM 2410 C C . ILE A 1 297 ? 14.078 10.326 7.840 1.00 95.19 297 ILE A C 1
ATOM 2412 O O . ILE A 1 297 ? 14.154 10.127 9.054 1.00 95.19 297 ILE A O 1
ATOM 2416 N N . PHE A 1 298 ? 12.962 10.773 7.264 1.00 93.75 298 PHE A N 1
ATOM 2417 C CA . PHE A 1 298 ? 11.743 11.042 8.013 1.00 93.75 298 PHE A CA 1
ATOM 2418 C C . PHE A 1 298 ? 11.213 9.777 8.702 1.00 93.75 298 PHE A C 1
ATOM 2420 O O . PHE A 1 298 ? 10.909 9.808 9.896 1.00 93.75 298 PHE A O 1
ATOM 2427 N N . ALA A 1 299 ? 11.134 8.654 7.981 1.00 92.94 299 ALA A N 1
ATOM 2428 C CA . ALA A 1 299 ? 10.676 7.382 8.533 1.00 92.94 299 ALA A CA 1
ATOM 2429 C C . ALA A 1 299 ? 11.567 6.907 9.697 1.00 92.94 299 ALA A C 1
ATOM 2431 O O . ALA A 1 299 ? 11.053 6.582 10.770 1.00 92.94 299 ALA A O 1
ATOM 2432 N N . GLU A 1 300 ? 12.891 6.974 9.532 1.00 92.81 300 GLU A N 1
ATOM 2433 C CA . GLU A 1 300 ? 13.881 6.620 10.560 1.00 92.81 300 GLU A CA 1
ATOM 2434 C C . GLU A 1 300 ? 13.737 7.479 11.822 1.00 92.81 300 GLU A C 1
ATOM 2436 O O . GLU A 1 300 ? 13.759 6.969 12.942 1.00 92.81 300 GLU A O 1
ATOM 2441 N N . GLN A 1 301 ? 13.532 8.787 11.668 1.00 91.44 301 GLN A N 1
ATOM 2442 C CA . GLN A 1 301 ? 13.403 9.701 12.804 1.00 91.44 301 GLN A CA 1
ATOM 2443 C C . GLN A 1 301 ? 12.052 9.572 13.516 1.00 91.44 301 GLN A C 1
ATOM 2445 O O . GLN A 1 301 ? 11.986 9.640 14.751 1.00 91.44 301 GLN A O 1
ATOM 2450 N N . ARG A 1 302 ? 10.970 9.416 12.744 1.00 87.88 302 ARG A N 1
ATOM 2451 C CA . ARG A 1 302 ? 9.592 9.499 13.242 1.00 87.88 302 ARG A CA 1
ATOM 2452 C C . ARG A 1 302 ? 9.046 8.157 13.719 1.00 87.88 302 ARG A C 1
ATOM 2454 O O . ARG A 1 302 ? 8.360 8.138 14.739 1.00 87.88 302 ARG A O 1
ATOM 2461 N N . PHE A 1 303 ? 9.351 7.075 13.005 1.00 88.88 303 PHE A N 1
ATOM 2462 C CA . PHE A 1 303 ? 8.845 5.724 13.271 1.00 88.88 303 PHE A CA 1
ATOM 2463 C C . PHE A 1 303 ? 9.925 4.782 13.820 1.00 88.88 303 PHE A C 1
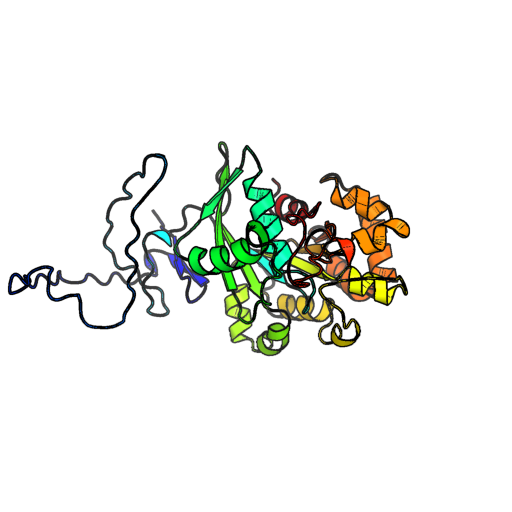ATOM 2465 O O . PHE A 1 303 ? 9.576 3.790 14.458 1.00 88.88 303 PHE A O 1
ATOM 2472 N N . ARG A 1 304 ? 11.219 5.106 13.667 1.00 87.06 304 ARG A N 1
ATOM 2473 C CA . ARG A 1 304 ? 12.350 4.347 14.240 1.00 87.06 304 ARG A CA 1
ATOM 2474 C C . ARG A 1 304 ? 12.251 2.849 13.927 1.00 87.06 304 ARG A C 1
ATOM 2476 O O . ARG A 1 304 ? 12.217 2.482 12.765 1.00 87.06 304 ARG A O 1
ATOM 2483 N N . ASP A 1 305 ? 12.117 1.999 14.941 1.00 84.38 305 ASP A N 1
ATOM 2484 C CA . ASP A 1 305 ? 12.054 0.538 14.799 1.00 84.38 305 ASP A CA 1
ATOM 2485 C C . ASP A 1 305 ? 10.665 0.024 14.366 1.00 84.38 305 ASP A C 1
ATOM 2487 O O . ASP A 1 305 ? 10.417 -1.178 14.324 1.00 84.38 305 ASP A O 1
ATOM 2491 N N . THR A 1 306 ? 9.718 0.925 14.083 1.00 90.06 306 THR A N 1
ATOM 2492 C CA . THR A 1 306 ? 8.336 0.589 13.703 1.00 90.06 306 THR A CA 1
ATOM 2493 C C . THR A 1 306 ? 8.007 0.944 12.255 1.00 90.06 306 THR A C 1
ATOM 2495 O O . THR A 1 306 ? 6.832 1.061 11.910 1.00 90.06 306 THR A O 1
ATOM 2498 N N . TYR A 1 307 ? 9.009 1.087 11.383 1.00 93.50 307 TYR A N 1
ATOM 2499 C CA . TYR A 1 307 ? 8.783 1.110 9.937 1.00 93.50 307 TYR A CA 1
ATOM 2500 C C . TYR A 1 307 ? 9.545 0.002 9.214 1.00 93.50 307 TYR A C 1
ATOM 2502 O O . TYR A 1 307 ? 10.616 -0.408 9.651 1.00 93.50 307 TYR A O 1
ATOM 2510 N N . GLU A 1 308 ? 8.998 -0.454 8.091 1.00 94.25 308 GLU A N 1
ATOM 2511 C CA . GLU A 1 308 ? 9.654 -1.442 7.236 1.00 94.25 308 GLU A CA 1
ATOM 2512 C C . GLU A 1 308 ? 9.274 -1.234 5.763 1.00 94.25 308 GLU A C 1
ATOM 2514 O O . GLU A 1 308 ? 8.162 -0.790 5.452 1.00 94.25 308 GLU A O 1
ATOM 2519 N N . ILE A 1 309 ? 10.204 -1.533 4.851 1.00 95.12 309 ILE A N 1
ATOM 2520 C CA . ILE A 1 309 ? 9.995 -1.447 3.402 1.00 95.12 309 ILE A CA 1
ATOM 2521 C C . ILE A 1 309 ? 9.613 -2.825 2.849 1.00 95.12 309 ILE A C 1
ATOM 2523 O O . ILE A 1 309 ? 10.235 -3.846 3.156 1.00 95.12 309 ILE A O 1
ATOM 2527 N N . PHE A 1 310 ? 8.583 -2.854 2.012 1.00 94.75 310 PHE A N 1
ATOM 2528 C CA . PHE A 1 310 ? 8.031 -4.013 1.319 1.00 94.75 310 PHE A CA 1
ATOM 2529 C C . PHE A 1 310 ? 8.011 -3.757 -0.185 1.00 94.75 310 PHE A C 1
ATOM 2531 O O . PHE A 1 310 ? 8.046 -2.612 -0.637 1.00 94.75 310 PHE A O 1
ATOM 2538 N N . ALA A 1 311 ? 7.892 -4.836 -0.945 1.00 93.62 311 ALA A N 1
ATOM 2539 C CA . ALA A 1 311 ? 7.735 -4.807 -2.386 1.00 93.62 311 ALA A CA 1
ATOM 2540 C C . ALA A 1 311 ? 6.570 -5.717 -2.792 1.00 93.62 311 ALA A C 1
ATOM 2542 O O . ALA A 1 311 ? 6.270 -6.691 -2.098 1.00 93.62 311 ALA A O 1
ATOM 2543 N N . THR A 1 312 ? 5.909 -5.377 -3.897 1.00 92.62 312 THR A N 1
ATOM 2544 C CA . THR A 1 312 ? 4.862 -6.198 -4.521 1.00 92.62 312 THR A CA 1
ATOM 2545 C C . THR A 1 312 ? 5.031 -6.186 -6.038 1.00 92.62 312 THR A C 1
ATOM 2547 O O . THR A 1 312 ? 5.381 -5.143 -6.599 1.00 92.62 312 THR A O 1
ATOM 2550 N N . SER A 1 313 ? 4.820 -7.328 -6.700 1.00 87.94 313 SER A N 1
ATOM 2551 C CA . SER A 1 313 ? 4.974 -7.448 -8.163 1.00 87.94 313 SER A CA 1
ATOM 2552 C C . SER A 1 313 ? 3.815 -6.808 -8.939 1.00 87.94 313 SER A C 1
ATOM 2554 O O . SER A 1 313 ? 2.792 -6.464 -8.349 1.00 87.94 313 SER A O 1
ATOM 2556 N N . SER A 1 314 ? 3.970 -6.622 -10.256 1.00 76.75 314 SER A N 1
ATOM 2557 C CA . SER A 1 314 ? 3.071 -5.827 -11.101 1.00 76.75 314 SER A CA 1
ATOM 2558 C C . SER A 1 314 ? 1.884 -6.570 -11.669 1.00 76.75 314 SER A C 1
ATOM 2560 O O . SER A 1 314 ? 1.053 -5.886 -12.261 1.00 76.75 314 SER A O 1
ATOM 2562 N N . LEU A 1 315 ? 1.740 -7.897 -11.556 1.00 72.31 315 LEU A N 1
ATOM 2563 C CA . LEU A 1 315 ? 0.643 -8.564 -12.271 1.00 72.31 315 LEU A CA 1
ATOM 2564 C C . LEU A 1 315 ? -0.727 -8.110 -11.734 1.00 72.31 315 LEU A C 1
ATOM 2566 O O . LEU A 1 315 ? -1.217 -8.609 -10.721 1.00 72.31 315 LEU A O 1
ATOM 2570 N N . GLY A 1 316 ? -1.341 -7.159 -12.439 1.00 66.19 316 GLY A N 1
ATOM 2571 C CA . GLY A 1 316 ? -2.514 -6.406 -12.008 1.00 66.19 316 GLY A CA 1
ATOM 2572 C C . GLY A 1 316 ? -2.250 -4.946 -11.627 1.00 66.19 316 GLY A C 1
ATOM 2573 O O . GLY A 1 316 ? -3.181 -4.171 -11.693 1.00 66.19 316 GLY A O 1
ATOM 2574 N N . PHE A 1 317 ? -1.040 -4.523 -11.268 1.00 75.94 317 PHE A N 1
ATOM 2575 C CA . PHE A 1 317 ? -0.701 -3.117 -10.994 1.00 75.94 317 PHE A CA 1
ATOM 2576 C C . PHE A 1 317 ? -0.150 -2.349 -12.194 1.00 75.94 317 PHE A C 1
ATOM 2578 O O . PHE A 1 317 ? -0.368 -1.142 -12.269 1.00 75.94 317 PHE A O 1
ATOM 2585 N N . CYS A 1 318 ? 0.593 -3.024 -13.068 1.00 79.88 318 CYS A N 1
ATOM 2586 C CA . CYS A 1 318 ? 1.254 -2.456 -14.242 1.00 79.88 318 CYS A CA 1
ATOM 2587 C C . CYS A 1 318 ? 1.369 -3.553 -15.304 1.00 79.88 318 CYS A C 1
ATOM 2589 O O . CYS A 1 318 ? 2.411 -4.196 -15.413 1.00 79.88 318 CYS A O 1
ATOM 2591 N N . PRO A 1 319 ? 0.265 -3.866 -16.000 1.00 83.94 319 PRO A N 1
ATOM 2592 C CA . PRO A 1 319 ? 0.290 -4.885 -17.037 1.00 83.94 319 PRO A CA 1
ATOM 2593 C C . PRO A 1 319 ? 1.176 -4.459 -18.209 1.00 83.94 319 PRO A C 1
ATOM 2595 O O . PRO A 1 319 ? 1.189 -3.287 -18.592 1.00 83.94 319 PRO A O 1
ATOM 2598 N N . GLU A 1 320 ? 1.879 -5.422 -18.801 1.00 85.75 320 GLU A N 1
ATOM 2599 C CA . GLU A 1 320 ? 2.563 -5.230 -20.079 1.00 85.75 320 GLU A CA 1
ATOM 2600 C C . GLU A 1 320 ? 1.552 -5.237 -21.241 1.00 85.75 320 GLU A C 1
ATOM 2602 O O . GLU A 1 320 ? 0.402 -5.657 -21.086 1.00 85.75 320 GLU A O 1
ATOM 2607 N N . GLU A 1 321 ? 1.969 -4.826 -22.443 1.00 85.12 321 GLU A N 1
ATOM 2608 C CA . GLU A 1 321 ? 1.106 -4.865 -23.641 1.00 85.12 321 GLU A CA 1
ATOM 2609 C C . GLU A 1 321 ? 0.536 -6.267 -23.913 1.00 85.12 321 GLU A C 1
ATOM 2611 O O . GLU A 1 321 ? -0.601 -6.406 -24.353 1.00 85.12 321 GLU A O 1
ATOM 2616 N N . ASN A 1 322 ? 1.304 -7.313 -23.597 1.00 87.44 322 ASN A N 1
ATOM 2617 C CA . ASN A 1 322 ? 0.885 -8.705 -23.768 1.00 87.44 322 ASN A CA 1
ATOM 2618 C C . ASN A 1 322 ? -0.028 -9.217 -22.637 1.00 87.44 322 ASN A C 1
ATOM 2620 O O . ASN A 1 322 ? -0.584 -10.309 -22.754 1.00 87.44 322 ASN A O 1
ATOM 2624 N N . ASP A 1 323 ? -0.166 -8.474 -21.534 1.00 86.88 323 ASP A N 1
ATOM 2625 C CA . ASP A 1 323 ? -1.058 -8.831 -20.427 1.00 86.88 323 ASP A CA 1
ATOM 2626 C C . ASP A 1 323 ? -2.485 -8.297 -20.624 1.00 86.88 323 ASP A C 1
ATOM 2628 O O . ASP A 1 323 ? -3.400 -8.759 -19.933 1.00 86.88 323 ASP A O 1
ATOM 2632 N N . VAL A 1 324 ? -2.689 -7.332 -21.529 1.00 88.75 324 VAL A N 1
ATOM 2633 C CA . VAL A 1 324 ? -3.993 -6.712 -21.806 1.00 88.75 324 VAL A CA 1
ATOM 2634 C C . VAL A 1 324 ? -4.644 -7.269 -23.067 1.00 88.75 324 VAL A C 1
ATOM 2636 O O . VAL A 1 324 ? -3.988 -7.731 -23.998 1.00 88.75 324 VAL A O 1
ATOM 2639 N N . ASN A 1 325 ? -5.970 -7.214 -23.102 1.00 89.94 325 ASN A N 1
ATOM 2640 C CA . ASN A 1 325 ? -6.747 -7.658 -24.240 1.00 89.94 325 ASN A CA 1
ATOM 2641 C C . ASN A 1 325 ? -6.632 -6.674 -25.404 1.00 89.94 325 ASN A C 1
ATOM 2643 O O . ASN A 1 325 ? -6.877 -5.480 -25.245 1.00 89.94 325 ASN A O 1
ATOM 2647 N N . THR A 1 326 ? -6.305 -7.188 -26.591 1.00 86.94 326 THR A N 1
ATOM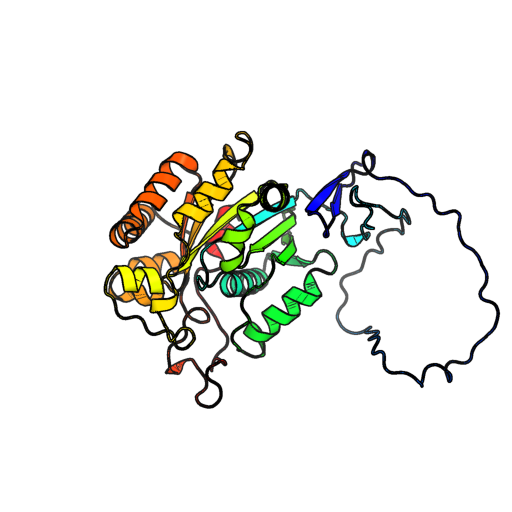 2648 C CA . THR A 1 326 ? -6.097 -6.363 -27.792 1.00 86.94 326 THR A CA 1
ATOM 2649 C C . THR A 1 326 ? -7.345 -5.569 -28.194 1.00 86.94 326 THR A C 1
ATOM 2651 O O . THR A 1 326 ? -7.218 -4.443 -28.669 1.00 86.94 326 THR A O 1
ATOM 2654 N N . ASP A 1 327 ? -8.543 -6.123 -27.976 1.00 89.44 327 ASP A N 1
ATOM 2655 C CA . ASP A 1 327 ? -9.818 -5.481 -28.323 1.00 89.44 327 ASP A CA 1
ATOM 2656 C C . ASP A 1 327 ? -10.353 -4.564 -27.201 1.00 89.44 327 ASP A C 1
ATOM 2658 O O . ASP A 1 327 ? -11.234 -3.735 -27.437 1.00 89.44 327 ASP A O 1
ATOM 2662 N N . ASP A 1 328 ? -9.840 -4.709 -25.974 1.00 89.19 328 ASP A N 1
ATOM 2663 C CA . ASP A 1 328 ? -10.256 -3.974 -24.773 1.00 89.19 328 ASP A CA 1
ATOM 2664 C C . ASP A 1 328 ? -9.047 -3.747 -23.838 1.00 89.19 328 ASP A C 1
ATOM 2666 O O . ASP A 1 328 ? -8.861 -4.508 -22.884 1.00 89.19 328 ASP A O 1
ATOM 2670 N N . PRO A 1 329 ? -8.218 -2.709 -24.080 1.00 85.06 329 PRO A N 1
ATOM 2671 C CA . PRO A 1 329 ? -6.972 -2.468 -23.336 1.00 85.06 329 PRO A CA 1
ATOM 2672 C C . PRO A 1 329 ? -7.144 -2.261 -21.821 1.00 85.06 329 PRO A C 1
ATOM 2674 O O . PRO A 1 329 ? -6.200 -2.423 -21.049 1.00 85.06 329 PRO A O 1
ATOM 2677 N N . ASP A 1 330 ? -8.358 -1.949 -21.362 1.00 86.50 330 ASP A N 1
ATOM 2678 C CA . ASP A 1 330 ? -8.683 -1.855 -19.935 1.00 86.50 330 ASP A CA 1
ATOM 2679 C C . ASP A 1 330 ? -8.866 -3.229 -19.268 1.00 86.50 330 ASP A C 1
ATOM 2681 O O . ASP A 1 330 ? -9.094 -3.299 -18.058 1.00 86.50 330 ASP A O 1
ATOM 2685 N N . LYS A 1 331 ? -8.790 -4.330 -20.022 1.00 90.38 331 LYS A N 1
ATOM 2686 C CA . LYS A 1 331 ? -9.042 -5.692 -19.551 1.00 90.38 331 LYS A CA 1
ATOM 2687 C C . LYS A 1 331 ? -7.782 -6.552 -19.625 1.00 90.38 331 LYS A C 1
ATOM 2689 O O . LYS A 1 331 ? -7.139 -6.620 -20.659 1.00 90.38 331 LYS A O 1
ATOM 2694 N N . LEU A 1 332 ? -7.476 -7.278 -18.552 1.00 88.94 332 LEU A N 1
ATOM 2695 C CA . LEU A 1 332 ? -6.388 -8.253 -18.503 1.00 88.94 332 LEU A CA 1
ATOM 2696 C C . LEU A 1 332 ? -6.786 -9.581 -19.162 1.00 88.94 332 LEU A C 1
ATOM 2698 O O . LEU A 1 332 ? -7.908 -10.081 -18.995 1.00 88.94 332 LEU A O 1
ATOM 2702 N N . GLU A 1 333 ? -5.818 -10.210 -19.822 1.00 89.88 333 GLU A N 1
ATOM 2703 C CA . GLU A 1 333 ? -5.925 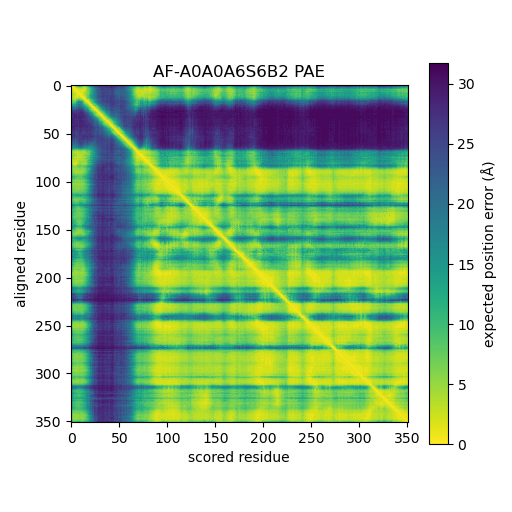-11.557 -20.391 1.00 89.88 333 GLU A CA 1
ATOM 2704 C C . GLU A 1 333 ? -6.004 -12.645 -19.311 1.00 89.88 333 GLU A C 1
ATOM 2706 O O . GLU A 1 333 ? -6.671 -13.674 -19.476 1.00 89.88 333 GLU A O 1
ATOM 2711 N N . ARG A 1 334 ? -5.395 -12.394 -18.148 1.00 87.44 334 ARG A N 1
ATOM 2712 C CA . ARG A 1 334 ? -5.367 -13.292 -16.984 1.00 87.44 334 ARG A CA 1
ATOM 2713 C C . ARG A 1 334 ? -5.816 -12.587 -15.710 1.00 87.44 334 ARG A C 1
ATOM 2715 O O . ARG A 1 334 ? -5.839 -11.364 -15.630 1.00 87.44 334 ARG A O 1
ATOM 2722 N N . GLN A 1 335 ? -6.237 -13.372 -14.721 1.00 85.00 335 GLN A N 1
ATOM 2723 C CA . GLN A 1 335 ? -6.593 -12.819 -13.416 1.00 85.00 335 GLN A CA 1
ATOM 2724 C C . GLN A 1 335 ? -5.346 -12.175 -12.780 1.00 85.00 335 GLN A C 1
ATOM 2726 O O . GLN A 1 335 ? -4.268 -12.771 -12.864 1.00 85.00 335 GLN A O 1
ATOM 2731 N N . PRO A 1 336 ? -5.467 -10.987 -12.160 1.00 84.75 336 PRO A N 1
ATOM 2732 C CA . PRO A 1 336 ? -4.350 -10.373 -11.454 1.00 84.75 336 PRO A CA 1
ATOM 2733 C C . PRO A 1 336 ? -3.898 -11.278 -10.305 1.00 84.75 336 PRO A C 1
ATOM 2735 O O . PRO A 1 336 ? -4.724 -11.831 -9.576 1.00 84.75 336 PRO A O 1
ATOM 2738 N N . ASN A 1 337 ? -2.585 -11.432 -10.156 1.00 83.69 337 ASN A N 1
ATOM 2739 C CA . ASN A 1 337 ? -1.979 -12.262 -9.117 1.00 83.69 337 ASN A CA 1
ATOM 2740 C C . ASN A 1 337 ? -0.642 -11.661 -8.658 1.00 83.69 337 ASN A C 1
ATOM 2742 O O . ASN A 1 337 ? 0.416 -12.220 -8.953 1.00 83.69 337 ASN A O 1
ATOM 2746 N N . PRO A 1 338 ? -0.669 -10.498 -7.991 1.00 86.12 338 PRO A N 1
ATOM 2747 C CA . PRO A 1 338 ? 0.554 -9.868 -7.532 1.00 86.12 338 PRO A CA 1
ATOM 2748 C C . PRO A 1 338 ? 1.106 -10.542 -6.271 1.00 86.12 338 PRO A C 1
ATOM 2750 O O . PRO A 1 338 ? 0.402 -10.765 -5.280 1.00 86.12 338 PRO A O 1
ATOM 2753 N N . GLU A 1 339 ? 2.406 -10.800 -6.296 1.00 88.88 339 GLU A N 1
ATOM 2754 C CA . GLU A 1 339 ? 3.171 -11.372 -5.193 1.00 88.88 339 GLU A CA 1
ATOM 2755 C C . GLU A 1 339 ? 3.491 -10.307 -4.138 1.00 88.88 339 GLU A C 1
ATOM 2757 O O . GLU A 1 339 ? 3.529 -9.108 -4.422 1.00 88.88 339 GLU A O 1
ATOM 2762 N N . GLY A 1 340 ? 3.703 -10.737 -2.893 1.00 88.75 340 GLY A N 1
ATOM 2763 C CA . GLY A 1 340 ? 4.095 -9.859 -1.787 1.00 88.75 340 GLY A CA 1
ATOM 2764 C C . GLY A 1 340 ? 2.984 -8.978 -1.198 1.00 88.75 340 GLY A C 1
ATOM 2765 O O . GLY A 1 340 ? 3.215 -8.309 -0.192 1.00 88.75 340 GLY A O 1
ATOM 2766 N N . THR A 1 341 ? 1.766 -8.970 -1.758 1.00 90.88 341 THR A N 1
ATOM 2767 C CA . THR A 1 341 ? 0.690 -8.037 -1.343 1.00 90.88 341 THR A CA 1
ATOM 2768 C C . THR A 1 341 ? 0.193 -8.224 0.086 1.00 90.88 341 THR A C 1
ATOM 2770 O O . THR A 1 341 ? -0.262 -7.270 0.714 1.00 90.88 341 THR A O 1
ATOM 2773 N N . LEU A 1 342 ? 0.305 -9.438 0.619 1.00 89.81 342 LEU A N 1
ATOM 2774 C CA . LEU A 1 342 ? -0.144 -9.785 1.963 1.00 89.81 342 LEU A CA 1
ATOM 2775 C C . LEU A 1 342 ? 0.892 -9.448 3.057 1.00 89.81 342 LEU A C 1
ATOM 2777 O O . LEU A 1 342 ? 0.513 -9.156 4.194 1.00 89.81 342 LEU A O 1
ATOM 2781 N N . LEU A 1 343 ? 2.185 -9.430 2.707 1.00 90.56 343 LEU A N 1
ATOM 2782 C CA . LEU A 1 343 ? 3.300 -9.302 3.656 1.00 90.56 343 LEU A CA 1
ATOM 2783 C C . LEU A 1 343 ? 3.219 -8.041 4.541 1.00 90.56 343 LEU A C 1
ATOM 2785 O O . LEU A 1 343 ? 3.421 -8.164 5.752 1.00 90.56 343 LEU A O 1
ATOM 2789 N N . PRO A 1 344 ? 2.890 -6.840 4.009 1.00 92.25 344 PRO A N 1
ATOM 2790 C CA . PRO A 1 344 ? 2.775 -5.639 4.834 1.00 92.25 344 PRO A CA 1
ATOM 2791 C C . PRO A 1 344 ? 1.710 -5.789 5.920 1.00 92.25 344 PRO A C 1
ATOM 2793 O O . PRO A 1 344 ? 1.927 -5.400 7.065 1.00 92.25 344 PRO A O 1
ATOM 2796 N N . LEU A 1 345 ? 0.560 -6.379 5.578 1.00 89.38 345 LEU A N 1
ATOM 2797 C CA . LEU A 1 345 ? -0.540 -6.556 6.519 1.00 89.38 345 LEU A CA 1
ATOM 2798 C C . LEU A 1 345 ? -0.189 -7.587 7.595 1.00 89.38 345 LEU A C 1
ATOM 2800 O O . LEU A 1 345 ? -0.449 -7.336 8.770 1.00 89.38 345 LEU A O 1
ATOM 2804 N N . GLN A 1 346 ? 0.451 -8.697 7.219 1.00 87.31 346 GLN A N 1
ATOM 2805 C CA . GLN A 1 346 ? 0.907 -9.709 8.176 1.00 87.31 346 GLN A CA 1
ATOM 2806 C C . GLN A 1 346 ? 1.880 -9.120 9.204 1.00 87.31 346 GLN A C 1
ATOM 2808 O O . GLN A 1 346 ? 1.677 -9.249 10.412 1.00 87.31 346 GLN A O 1
ATOM 2813 N N . TRP A 1 347 ? 2.871 -8.355 8.740 1.00 89.25 347 TRP A N 1
ATOM 2814 C CA . TRP A 1 347 ? 3.826 -7.673 9.613 1.00 89.25 347 TRP A CA 1
ATOM 2815 C C . TRP A 1 347 ? 3.174 -6.626 10.526 1.00 89.25 347 TRP A C 1
ATOM 2817 O O . TRP A 1 347 ? 3.477 -6.546 11.723 1.00 89.25 347 TRP A O 1
ATOM 2827 N N . LEU A 1 348 ? 2.247 -5.824 9.991 1.00 88.44 348 LEU A N 1
ATOM 2828 C CA . LEU A 1 348 ? 1.516 -4.831 10.779 1.00 88.44 348 LEU A CA 1
ATOM 2829 C C . LEU A 1 348 ? 0.751 -5.483 11.935 1.00 88.44 348 LEU A C 1
ATOM 2831 O O . LEU A 1 348 ? 0.756 -4.954 13.048 1.00 88.44 348 LEU A O 1
ATOM 2835 N N . LEU A 1 349 ? 0.152 -6.647 11.688 1.00 84.12 349 LEU A N 1
ATOM 2836 C CA . LEU A 1 349 ? -0.673 -7.371 12.652 1.00 84.12 349 LEU A CA 1
ATOM 2837 C C . LEU A 1 349 ? 0.112 -8.360 13.529 1.00 84.12 349 LEU A C 1
ATOM 2839 O O . LEU A 1 349 ? -0.414 -8.794 14.553 1.00 84.12 349 LEU A O 1
ATOM 2843 N N . ASN A 1 350 ? 1.377 -8.641 13.198 1.00 82.00 350 ASN A N 1
ATOM 2844 C CA . ASN A 1 350 ? 2.208 -9.692 13.804 1.00 82.00 350 ASN A CA 1
ATOM 2845 C C . ASN A 1 350 ? 1.566 -11.089 13.692 1.00 82.00 350 ASN A C 1
ATOM 2847 O O . ASN A 1 350 ? 1.466 -11.807 14.694 1.00 82.00 350 ASN A O 1
ATOM 2851 N N . ILE A 1 351 ? 1.089 -11.437 12.494 1.00 73.12 351 ILE A N 1
ATOM 2852 C CA . ILE A 1 351 ? 0.434 -12.720 12.193 1.00 73.12 351 ILE A CA 1
ATOM 2853 C C . ILE A 1 351 ? 1.234 -13.564 11.214 1.00 73.12 351 ILE A C 1
ATOM 2855 O O . ILE A 1 351 ? 1.897 -12.971 10.331 1.00 73.12 351 ILE A O 1
#